Protein AF-A0A7S3N61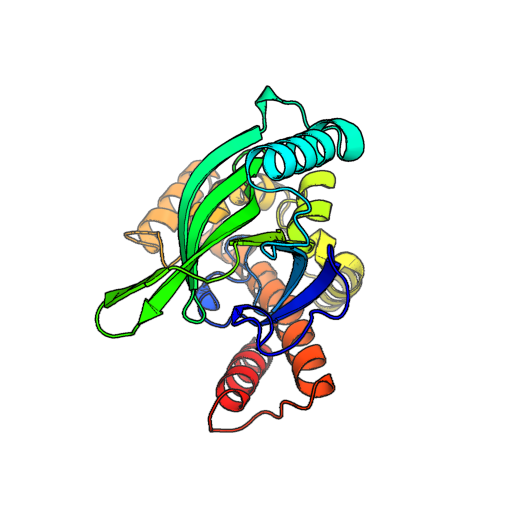3-F1 (afdb_monomer)

Radius of gyration: 20.41 Å; Cα contacts (8 Å, |Δi|>4): 401; chains: 1; bounding box: 49×41×58 Å

Mean predicted aligned error: 4.13 Å

Secondary structure (DSSP, 8-state):
-TTTTSS--SSSSEEEEEEEE--SSTTTTTTSSS--SEEEEEEEEEEEBTTB----HHHHHHHHHHIIIIIS---GGGEEEEEEEEEETTEEEEEEEEEETTEEEEEEEEEEEEE-TTS-EEEEEEEEEEEEEETTHHHHHHH--SSTHHHHTHHHHHHHHHHHT----HHHHHHHGGGGGGG-TTT-S-HHHHHHHHHHHHTS-HHHHHHHHHHHHHHHHHHHHHHHHHHHHHTT----SSTHHHHHHHHHHHHHH-

Foldseek 3Di:
DCQQVPDPDPDAFDWDFDKDADQPQLVLFLQLLDDFRIFTWTKTKHKAAPVRGDDADPVVVVVVLCCVCPVVVADPVQKDWDWDWDDDPQWIAIKIFIDGNNHTQWMWGWTQWGADPVRDIDGRNIIMIIIIGGPLVSVCVVVVDLHSLCVVLVVVLVVVCVVVVQDQPPLLSVLQSVLSNCCRPVNNPDNVVSLVVSCVSSVHDSVVSCVRSVVSSLSSLLSRLVVVLVVCVVVPQDQDVDDPNVSNVVSVVSNVVD

pLDDT: mean 94.02, std 3.51, range [76.94, 98.12]

Nearest PDB structures (foldseek):
  2zzg-assembly2_B  TM=9.499E-01  e=3.375E-23  Pyrococcus horikoshii
  2zzg-assembly1_A  TM=9.543E-01  e=9.780E-22  Pyrococcus horikoshii
  2zze-assembly2_B  TM=9.408E-01  e=9.255E-22  Pyrococcus horikoshii
  2zzf-assembly1_A  TM=9.456E-01  e=9.932E-21  Pyrococcus horikoshii
  2ztg-assembly1_A  TM=8.939E-01  e=1.569E-19  Archaeoglobus fulgidus

Organism: NCBI:txid151035

Sequence (258 aa):
YCVTGELDPPANPLIQPQFCARFNDLDNIGLTGRHYSGFIMLGIQVFNYPNDYKFFKEECVEFNFNWLTQELGIPKEEITFVEDVWAGGGNLGPSIEYFVRGLEVGNMVFMQYKTFPDGSREELKIRIIDTGIGLERIPWLMNGTSTSYMVVFKTAYEYLSNKLELVPDQDIWEKFGPYSSQLDVDEAEDINKTWQQIADLVGKELAEVKSQISPIKDMYIVLDHTRTVMITIIDGSLPSNVGGGGNVRNILRRVFAI

Solvent-accessible surface area (backbone atoms only — not comparable to full-atom values): 14210 Å² total; per-residue (Å²): 84,52,89,77,66,76,38,82,64,99,52,80,68,37,75,44,80,39,80,44,77,43,78,84,59,59,85,23,35,37,58,29,36,77,50,57,46,38,48,39,33,38,34,40,40,34,71,28,39,96,92,50,72,82,79,57,69,70,57,51,53,50,51,51,51,45,45,43,39,70,74,68,59,43,60,72,91,47,53,46,80,43,83,48,75,47,74,57,100,48,34,27,25,52,24,40,37,34,26,47,84,84,41,74,45,34,36,43,32,43,36,44,30,35,46,46,97,87,73,50,74,47,76,47,92,40,45,31,41,46,28,41,28,43,52,60,49,52,62,24,67,75,67,65,56,65,33,29,56,63,62,71,37,36,72,62,44,56,51,48,28,64,74,68,71,54,74,78,57,61,74,59,40,63,53,40,34,85,54,25,57,62,59,29,74,92,75,33,92,46,60,70,58,49,49,45,54,53,17,60,72,56,69,48,56,51,69,58,51,49,66,60,47,47,65,56,22,52,50,41,38,38,58,38,36,51,53,34,47,50,52,42,42,73,77,68,49,56,71,38,93,54,74,74,19,30,56,48,35,49,47,54,50,52,48,75,72,106

InterPro domains:
  IPR002318 Alanine-tRNA ligase, class IIc [PR00980] (24-35)
  IPR002318 Alanine-tRNA ligase, class IIc [PR00980] (103-114)
  IPR002318 Alanine-tRNA ligase, class IIc [PR00980] (130-143)
  IPR002318 Alanine-tRNA ligase, class IIc [PR00980] (220-236)
  IPR002318 Alanine-tRNA ligase, class IIc [PR00980] (244-257)
  IPR018162 Alanine-tRNA ligase, class IIc, anti-codon-binding domain superfamily [SSF101353] (188-256)
  IPR018164 Alanyl-tRNA synthetase, class IIc, N-terminal [PF01411] (3-255)
  IPR018165 Alanyl-tRNA synthetase, class IIc, core domain [PS50860] (1-258)
  IPR045864 Class II Aminoacyl-tRNA synthetase/Biotinyl protein ligase (BPL) and lipoyl protein ligase (LPL) [G3DSA:3.30.930.10] (1-145)
  IPR045864 Class II Aminoacyl-tRNA synthetase/Biotinyl protein ligase (BPL) and lipoyl protein ligase (LPL) [SSF55681] (3-149)
  IPR050058 Alanine--tRNA ligase [PTHR11777] (3-257)

Structure (mmCIF, N/CA/C/O backbone):
data_AF-A0A7S3N613-F1
#
_entry.id   AF-A0A7S3N613-F1
#
loop_
_atom_site.group_PDB
_atom_site.id
_atom_site.type_symbol
_atom_site.label_atom_id
_atom_site.label_alt_id
_atom_site.label_comp_id
_atom_site.label_asym_id
_atom_site.label_entity_id
_atom_site.label_seq_id
_atom_site.pdbx_PDB_ins_code
_atom_site.Cartn_x
_atom_site.Cartn_y
_atom_site.Cartn_z
_atom_site.occupancy
_atom_site.B_iso_or_equiv
_atom_site.auth_seq_id
_atom_site.auth_comp_id
_atom_site.auth_asym_id
_atom_site.auth_atom_id
_atom_site.pdbx_PDB_model_num
ATOM 1 N N . TYR A 1 1 ? 18.318 -8.739 -13.293 1.00 82.50 1 TYR A N 1
ATOM 2 C CA . TYR A 1 1 ? 18.399 -9.378 -14.616 1.00 82.50 1 TYR A CA 1
ATOM 3 C C . TYR A 1 1 ? 17.642 -8.599 -15.680 1.00 82.50 1 TYR A C 1
ATOM 5 O O . TYR A 1 1 ? 18.305 -8.054 -16.547 1.00 82.50 1 TYR A O 1
ATOM 13 N N . CYS A 1 2 ? 16.312 -8.446 -15.613 1.00 86.56 2 CYS A N 1
ATOM 14 C CA . CYS A 1 2 ? 15.597 -7.673 -16.647 1.00 86.56 2 CYS A CA 1
ATOM 15 C C . CYS A 1 2 ? 15.976 -6.185 -16.650 1.00 86.56 2 CYS A C 1
ATOM 17 O O . CYS A 1 2 ? 16.322 -5.631 -17.685 1.00 86.56 2 CYS A O 1
ATOM 19 N N . VAL A 1 3 ? 16.030 -5.564 -15.466 1.00 83.12 3 VAL A N 1
ATOM 20 C CA . VAL A 1 3 ? 16.445 -4.157 -15.294 1.00 83.12 3 VAL A CA 1
ATOM 21 C C . VAL A 1 3 ? 17.865 -3.892 -15.813 1.00 83.12 3 VAL A C 1
ATOM 23 O O . VAL A 1 3 ? 18.140 -2.843 -16.386 1.00 83.12 3 VAL A O 1
ATOM 26 N N . THR A 1 4 ? 18.770 -4.859 -15.645 1.00 80.19 4 THR A N 1
ATOM 27 C CA . THR A 1 4 ? 20.158 -4.769 -16.119 1.00 80.19 4 THR A CA 1
ATOM 28 C C . THR A 1 4 ? 20.315 -5.142 -17.599 1.00 80.19 4 THR A C 1
ATOM 30 O O . THR A 1 4 ? 21.405 -4.984 -18.148 1.00 80.19 4 THR A O 1
ATOM 33 N N . GLY A 1 5 ? 19.243 -5.604 -18.258 1.00 76.94 5 GLY A N 1
ATOM 34 C CA . GLY A 1 5 ? 19.243 -6.071 -19.647 1.00 76.94 5 GLY A CA 1
ATOM 35 C C . GLY A 1 5 ? 19.885 -7.447 -19.855 1.00 76.94 5 GLY A C 1
ATOM 36 O O . GLY A 1 5 ? 20.209 -7.800 -20.982 1.00 76.94 5 GLY A O 1
ATOM 37 N N . GLU A 1 6 ? 20.108 -8.213 -18.784 1.00 82.94 6 GLU A N 1
ATOM 38 C CA . GLU A 1 6 ? 20.667 -9.574 -18.847 1.00 82.94 6 GLU A CA 1
ATOM 39 C C . GLU A 1 6 ? 19.627 -10.624 -19.259 1.00 82.94 6 GLU A C 1
ATOM 41 O O . GLU A 1 6 ? 19.993 -11.689 -19.748 1.00 82.94 6 GLU A O 1
ATOM 46 N N . LEU A 1 7 ? 18.342 -10.335 -19.043 1.00 88.69 7 LEU A N 1
ATOM 47 C CA . LEU A 1 7 ? 17.214 -11.163 -19.466 1.00 88.69 7 LEU A CA 1
ATOM 48 C C . LEU A 1 7 ? 16.120 -10.275 -20.053 1.00 88.69 7 LEU A C 1
ATOM 50 O O . LEU A 1 7 ? 15.931 -9.145 -19.601 1.00 88.69 7 LEU A O 1
ATOM 54 N N . ASP A 1 8 ? 15.376 -10.808 -21.013 1.00 90.31 8 ASP A N 1
ATOM 55 C CA . ASP A 1 8 ? 14.192 -10.135 -21.536 1.00 90.31 8 ASP A CA 1
ATOM 56 C C . ASP A 1 8 ? 13.022 -10.257 -20.542 1.00 90.31 8 ASP A C 1
ATOM 58 O O . ASP A 1 8 ? 12.880 -11.289 -19.871 1.00 90.31 8 ASP A O 1
ATOM 62 N N . PRO A 1 9 ? 12.173 -9.221 -20.407 1.00 93.12 9 PRO A N 1
ATOM 63 C CA . PRO A 1 9 ? 10.948 -9.331 -19.631 1.00 93.12 9 PRO A CA 1
ATOM 64 C C . PRO A 1 9 ? 9.967 -10.301 -20.316 1.00 93.12 9 PRO A C 1
ATOM 66 O O . PRO A 1 9 ? 10.001 -10.461 -21.537 1.00 93.12 9 PRO A O 1
ATOM 69 N N . PRO A 1 10 ? 9.043 -10.924 -19.563 1.00 93.94 10 PRO A N 1
ATOM 70 C CA . PRO A 1 10 ? 8.072 -11.866 -20.129 1.00 93.94 10 PRO A CA 1
ATOM 71 C C . PRO A 1 10 ? 7.119 -11.221 -21.153 1.00 93.94 10 PRO A C 1
ATOM 73 O O . PRO A 1 10 ? 6.584 -11.913 -22.015 1.00 93.94 10 PRO A O 1
ATOM 76 N N . ALA A 1 11 ? 6.910 -9.905 -21.062 1.00 95.44 11 ALA A N 1
ATOM 77 C CA . ALA A 1 11 ? 6.211 -9.071 -22.035 1.00 95.44 11 ALA A CA 1
ATOM 78 C C . ALA A 1 11 ? 6.732 -7.624 -21.937 1.00 95.44 11 ALA A C 1
ATOM 80 O O . ALA A 1 11 ? 7.341 -7.255 -20.933 1.00 95.44 11 ALA A O 1
ATOM 81 N N . ASN A 1 12 ? 6.505 -6.802 -22.966 1.00 95.25 12 ASN A N 1
ATOM 82 C CA . ASN A 1 12 ? 6.885 -5.386 -22.950 1.00 95.25 12 ASN A CA 1
ATOM 83 C C . ASN A 1 12 ? 5.952 -4.541 -23.850 1.00 95.25 12 ASN A C 1
ATOM 85 O O . ASN A 1 12 ? 6.043 -4.662 -25.078 1.00 95.25 12 ASN A O 1
ATOM 89 N N . PRO A 1 13 ? 5.078 -3.680 -23.293 1.00 95.81 13 PRO A N 1
ATOM 90 C CA . PRO A 1 13 ? 4.866 -3.432 -21.862 1.00 95.81 13 PRO A CA 1
ATOM 91 C C . PRO A 1 13 ? 4.225 -4.636 -21.154 1.00 95.81 13 PRO A C 1
ATOM 93 O O . PRO A 1 13 ? 3.657 -5.514 -21.808 1.00 95.81 13 PRO A O 1
ATOM 96 N N . LEU A 1 14 ? 4.305 -4.681 -19.825 1.00 95.75 14 LEU A N 1
ATOM 97 C CA . LEU A 1 14 ? 3.642 -5.708 -19.019 1.00 95.75 14 LEU A CA 1
ATOM 98 C C . LEU A 1 14 ? 2.820 -5.091 -17.890 1.00 95.75 14 LEU A C 1
ATOM 100 O O . LEU A 1 14 ? 3.167 -4.040 -17.356 1.00 95.75 14 LEU A O 1
ATOM 104 N N . ILE A 1 15 ? 1.735 -5.779 -17.541 1.00 94.81 15 ILE A N 1
ATOM 105 C CA . ILE A 1 15 ? 0.889 -5.469 -16.392 1.00 94.81 15 ILE A CA 1
ATOM 106 C C . ILE A 1 15 ? 0.832 -6.722 -15.525 1.00 94.81 15 ILE A C 1
ATOM 108 O O . ILE A 1 15 ? 0.496 -7.797 -16.027 1.00 94.81 15 ILE A O 1
ATOM 112 N N . GLN A 1 16 ? 1.154 -6.597 -14.240 1.00 95.44 16 GLN A N 1
ATOM 113 C CA . GLN A 1 16 ? 1.202 -7.725 -13.316 1.00 95.44 16 GLN A CA 1
ATOM 114 C C . GLN A 1 16 ? 0.631 -7.350 -11.942 1.00 95.44 16 GLN A C 1
ATOM 116 O O . GLN A 1 16 ? 1.201 -6.504 -11.257 1.00 95.44 16 GLN A O 1
ATOM 121 N N . PRO A 1 17 ? -0.444 -8.010 -11.477 1.00 96.00 17 PRO A N 1
ATOM 122 C CA . PRO A 1 17 ? -0.839 -7.946 -10.075 1.00 96.00 17 PRO A CA 1
ATOM 123 C C . PRO A 1 17 ? 0.139 -8.783 -9.239 1.00 96.00 17 PRO A C 1
ATOM 125 O O . PRO A 1 17 ? 0.055 -10.010 -9.212 1.00 96.00 17 PRO A O 1
ATOM 128 N N . GLN A 1 18 ? 1.086 -8.129 -8.570 1.00 96.62 18 GLN A N 1
ATOM 129 C CA . GLN A 1 18 ? 2.087 -8.785 -7.732 1.00 96.62 18 GLN A CA 1
ATOM 130 C C . GLN A 1 18 ? 1.694 -8.682 -6.259 1.00 96.62 18 GLN A C 1
ATOM 132 O O . GLN A 1 18 ? 1.497 -7.586 -5.742 1.00 96.62 18 GLN A O 1
ATOM 137 N N . PHE A 1 19 ? 1.625 -9.813 -5.556 1.00 97.12 19 PHE A N 1
ATOM 138 C CA . PHE A 1 19 ? 1.513 -9.786 -4.099 1.00 97.12 19 PHE A CA 1
ATOM 139 C C . PHE A 1 19 ? 2.856 -9.370 -3.485 1.00 97.12 19 PHE A C 1
ATOM 141 O O . PHE A 1 19 ? 3.893 -9.976 -3.765 1.00 97.12 19 PHE A O 1
ATOM 148 N N . CYS A 1 20 ? 2.833 -8.344 -2.647 1.00 95.44 20 CYS A N 1
ATOM 149 C CA . CYS A 1 20 ? 3.989 -7.768 -1.977 1.00 95.44 20 CYS A CA 1
ATOM 150 C C . CYS A 1 20 ? 3.808 -7.914 -0.469 1.00 95.44 20 CYS A C 1
ATOM 152 O O . CYS A 1 20 ? 2.756 -7.562 0.054 1.00 95.44 20 CYS A O 1
ATOM 154 N N . ALA A 1 21 ? 4.836 -8.394 0.234 1.00 94.62 21 ALA A N 1
ATOM 155 C CA . ALA A 1 21 ? 4.861 -8.431 1.694 1.00 94.62 21 ALA A CA 1
ATOM 156 C C . ALA A 1 21 ? 5.803 -7.346 2.230 1.00 94.62 21 ALA A C 1
ATOM 158 O O . ALA A 1 21 ? 6.971 -7.288 1.837 1.00 94.62 21 ALA A O 1
ATOM 159 N N . ARG A 1 22 ? 5.307 -6.503 3.139 1.00 92.69 22 ARG A N 1
ATOM 160 C CA . ARG A 1 22 ? 6.053 -5.401 3.756 1.00 92.69 22 ARG A CA 1
ATOM 161 C C . ARG A 1 22 ? 5.911 -5.484 5.273 1.00 92.69 22 ARG A C 1
ATOM 163 O O . ARG A 1 22 ? 4.812 -5.532 5.807 1.00 92.69 22 ARG A O 1
ATOM 170 N N . PHE A 1 23 ? 7.047 -5.523 5.965 1.00 91.94 23 PHE A N 1
ATOM 171 C CA . PHE A 1 23 ? 7.104 -5.738 7.417 1.00 91.94 23 PHE A CA 1
ATOM 172 C C . PHE A 1 23 ? 7.596 -4.513 8.197 1.00 91.94 23 PHE A C 1
ATOM 174 O O . PHE A 1 23 ? 7.771 -4.603 9.407 1.00 91.94 23 PHE A O 1
ATOM 181 N N . ASN A 1 24 ? 7.832 -3.390 7.516 1.00 88.12 24 ASN A N 1
ATOM 182 C CA . ASN A 1 24 ? 8.270 -2.158 8.169 1.00 88.12 24 ASN A CA 1
ATOM 183 C C . ASN A 1 24 ? 7.089 -1.450 8.845 1.00 88.12 24 ASN A C 1
ATOM 185 O O . ASN A 1 24 ? 7.217 -1.005 9.973 1.00 88.12 24 ASN A O 1
ATOM 189 N N . ASP A 1 25 ? 5.911 -1.477 8.219 1.00 87.75 25 ASP A N 1
ATOM 190 C CA . ASP A 1 25 ? 4.756 -0.685 8.660 1.00 87.75 25 ASP A CA 1
ATOM 191 C C . ASP A 1 25 ? 3.846 -1.477 9.628 1.00 87.75 25 ASP A C 1
ATOM 193 O O . ASP A 1 25 ? 2.637 -1.254 9.711 1.00 87.75 25 ASP A O 1
ATOM 197 N N . LEU A 1 26 ? 4.399 -2.477 10.330 1.00 92.94 26 LEU A N 1
ATOM 198 C CA . LEU A 1 26 ? 3.611 -3.440 11.108 1.00 92.94 26 LEU A CA 1
ATOM 199 C C . LEU A 1 26 ? 2.808 -2.796 12.242 1.00 92.94 26 LEU A C 1
ATOM 201 O O . LEU A 1 26 ? 1.746 -3.306 12.602 1.00 92.94 26 LEU A O 1
ATOM 205 N N . ASP A 1 27 ? 3.310 -1.709 12.816 1.00 91.81 27 ASP A N 1
ATOM 206 C CA . ASP A 1 27 ? 2.667 -0.999 13.924 1.00 91.81 27 ASP A CA 1
ATOM 207 C C . ASP A 1 27 ? 1.533 -0.069 13.461 1.00 91.81 27 ASP A C 1
ATOM 209 O O . ASP A 1 27 ? 0.656 0.275 14.252 1.00 91.81 27 ASP A O 1
ATOM 213 N N . ASN A 1 28 ? 1.479 0.240 12.162 1.00 94.56 28 ASN A N 1
ATOM 214 C CA . ASN A 1 28 ? 0.448 1.078 11.549 1.00 94.56 28 ASN A CA 1
ATOM 215 C C . ASN A 1 28 ? -0.808 0.301 11.125 1.00 94.56 28 ASN A C 1
ATOM 217 O O . ASN A 1 28 ? -1.863 0.902 10.868 1.00 94.56 28 ASN A O 1
ATOM 221 N N . ILE A 1 29 ? -0.707 -1.027 11.024 1.00 95.56 29 ILE A N 1
ATOM 222 C CA . ILE A 1 29 ? -1.771 -1.913 10.536 1.00 95.56 29 ILE A CA 1
ATOM 223 C C . ILE A 1 29 ? -2.931 -1.965 11.532 1.00 95.56 29 ILE A C 1
ATOM 225 O O . ILE A 1 29 ? -2.752 -2.069 12.743 1.00 95.56 29 ILE A O 1
ATOM 229 N N . GLY A 1 30 ? -4.149 -1.882 11.001 1.00 92.62 30 GLY A N 1
ATOM 230 C CA . GLY A 1 30 ? -5.395 -1.826 11.760 1.00 92.62 30 GLY A CA 1
ATOM 231 C C . GLY A 1 30 ? -5.700 -0.444 12.334 1.00 92.62 30 GLY A C 1
ATOM 232 O O . GLY A 1 30 ? -6.866 -0.148 12.582 1.00 92.62 30 GLY A O 1
ATOM 233 N N . LEU A 1 31 ? -4.689 0.416 12.505 1.00 90.88 31 LEU A N 1
ATOM 234 C CA . LEU A 1 31 ? -4.854 1.734 13.109 1.00 90.88 31 LEU A CA 1
ATOM 235 C C . LEU A 1 31 ? -5.074 2.838 12.074 1.00 90.88 31 LEU A C 1
ATOM 237 O O . LEU A 1 31 ? -6.077 3.540 12.117 1.00 90.88 31 LEU A O 1
ATOM 241 N N . THR A 1 32 ? -4.161 2.950 11.115 1.00 92.94 32 THR A N 1
ATOM 242 C CA . THR A 1 32 ? -4.148 4.020 10.097 1.00 92.94 32 THR A CA 1
ATOM 243 C C . THR A 1 32 ? -5.146 3.814 8.951 1.00 92.94 32 THR A C 1
ATOM 245 O O . THR A 1 32 ? -5.196 4.609 8.012 1.00 92.94 32 THR A O 1
ATOM 248 N N . GLY A 1 33 ? -5.872 2.692 8.954 1.00 91.00 33 GLY A N 1
ATOM 249 C CA . GLY A 1 33 ? -6.892 2.361 7.957 1.00 91.00 33 GLY A CA 1
ATOM 250 C C . GLY A 1 33 ? -6.378 1.964 6.566 1.00 91.00 33 GLY A C 1
ATOM 251 O O . GLY A 1 33 ? -7.188 1.486 5.772 1.00 91.00 33 GLY A O 1
ATOM 252 N N . ARG A 1 34 ? -5.078 2.132 6.263 1.00 91.75 34 ARG A N 1
ATOM 253 C CA . ARG A 1 34 ? -4.509 2.015 4.898 1.00 91.75 34 ARG A CA 1
ATOM 254 C C . ARG A 1 34 ? -3.286 1.101 4.740 1.00 91.75 34 ARG A C 1
ATOM 256 O O . ARG A 1 34 ? -2.860 0.873 3.609 1.00 91.75 34 ARG A O 1
ATOM 263 N N . HIS A 1 35 ? -2.702 0.629 5.841 1.00 95.50 35 HIS A N 1
ATOM 264 C CA . HIS A 1 35 ? -1.480 -0.183 5.830 1.00 95.50 35 HIS A CA 1
ATOM 265 C C . HIS A 1 35 ? -1.780 -1.684 5.873 1.00 95.50 35 HIS A C 1
ATOM 267 O O . HIS A 1 35 ? -2.739 -2.121 6.510 1.00 95.50 35 HIS A O 1
ATOM 273 N N . TYR A 1 36 ? -0.925 -2.484 5.240 1.00 96.75 36 TYR A N 1
ATOM 274 C CA . TYR A 1 36 ? -1.053 -3.940 5.186 1.00 96.75 36 TYR A CA 1
ATOM 275 C C . TYR A 1 36 ? 0.309 -4.602 5.348 1.00 96.75 36 TYR A C 1
ATOM 277 O O . TYR A 1 36 ? 1.306 -4.087 4.844 1.00 96.75 36 TYR A O 1
ATOM 285 N N . SER A 1 37 ? 0.351 -5.781 5.968 1.00 96.56 37 SER A N 1
ATOM 286 C CA . SER A 1 37 ? 1.567 -6.607 5.967 1.00 96.56 37 SER A CA 1
ATOM 287 C C . SER A 1 37 ? 1.780 -7.280 4.613 1.00 96.56 37 SER A C 1
ATOM 289 O O . SER A 1 37 ? 2.906 -7.622 4.249 1.00 96.56 37 SER A O 1
ATOM 291 N N . GLY A 1 38 ? 0.703 -7.455 3.849 1.00 96.50 38 GLY A N 1
ATOM 292 C CA . GLY A 1 38 ? 0.744 -7.967 2.492 1.00 96.50 38 GLY A CA 1
ATOM 293 C C . GLY A 1 38 ? -0.408 -7.414 1.673 1.00 96.50 38 GLY A C 1
ATOM 294 O O . GLY A 1 38 ? -1.534 -7.377 2.158 1.00 96.50 38 GLY A O 1
ATOM 295 N N . PHE A 1 39 ? -0.127 -6.969 0.455 1.00 97.19 39 PHE A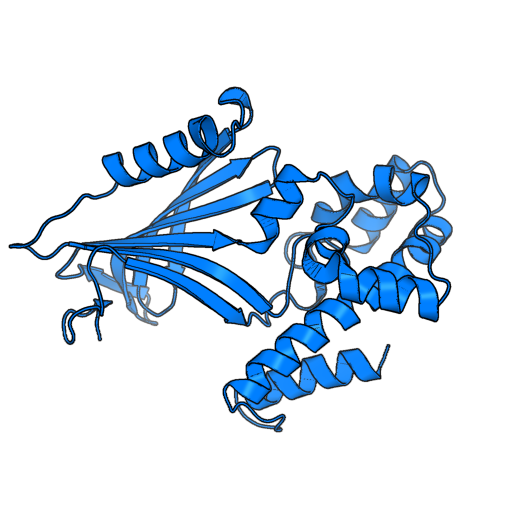 N 1
ATOM 296 C CA . PHE A 1 39 ? -1.077 -6.310 -0.445 1.00 97.19 39 PHE A CA 1
ATOM 297 C C . PHE A 1 39 ? -0.735 -6.620 -1.902 1.00 97.19 39 PHE A C 1
ATOM 299 O O . PHE A 1 39 ? 0.354 -7.120 -2.190 1.00 97.19 39 PHE A O 1
ATOM 306 N N . ILE A 1 40 ? -1.643 -6.335 -2.830 1.00 97.75 40 ILE A N 1
ATOM 307 C CA . ILE A 1 40 ? -1.377 -6.502 -4.259 1.00 97.75 40 ILE A CA 1
ATOM 308 C C . ILE A 1 40 ? -0.972 -5.154 -4.848 1.00 97.75 40 ILE A C 1
ATOM 310 O O . ILE A 1 40 ? -1.748 -4.201 -4.879 1.00 97.75 40 ILE A O 1
ATOM 314 N N . MET A 1 41 ? 0.249 -5.086 -5.361 1.00 97.62 41 MET A N 1
ATOM 315 C CA . MET A 1 41 ? 0.709 -3.984 -6.190 1.00 97.62 41 MET A CA 1
ATOM 316 C C . MET A 1 41 ? 0.425 -4.324 -7.652 1.00 97.62 41 MET A C 1
ATOM 318 O O . MET A 1 41 ? 0.987 -5.278 -8.192 1.00 97.62 41 MET A O 1
ATOM 322 N N . LEU A 1 42 ? -0.448 -3.560 -8.309 1.00 96.94 42 LEU A N 1
ATOM 323 C CA . LEU A 1 42 ? -0.575 -3.617 -9.762 1.00 96.94 42 LEU A CA 1
ATOM 324 C C . LEU A 1 42 ? 0.652 -2.932 -10.360 1.00 96.94 42 LEU A C 1
ATOM 326 O O . LEU A 1 42 ? 0.769 -1.707 -10.325 1.00 96.94 42 LEU A O 1
ATOM 330 N N . GLY A 1 43 ? 1.574 -3.748 -10.855 1.00 95.69 43 GLY A N 1
ATOM 331 C CA . GLY A 1 43 ? 2.758 -3.316 -11.573 1.00 95.69 43 GLY A CA 1
ATOM 332 C C . GLY A 1 43 ? 2.429 -3.029 -13.031 1.00 95.69 43 GLY A C 1
ATOM 333 O O . GLY A 1 43 ? 1.823 -3.873 -13.691 1.00 95.69 43 GLY A O 1
ATOM 334 N N . ILE A 1 44 ? 2.842 -1.869 -13.536 1.00 95.94 44 ILE A N 1
ATOM 335 C CA . ILE A 1 44 ? 2.930 -1.604 -14.976 1.00 95.94 44 ILE A CA 1
ATOM 336 C C . ILE A 1 44 ? 4.387 -1.281 -15.275 1.00 95.94 44 ILE A C 1
ATOM 338 O O . ILE A 1 44 ? 4.904 -0.257 -14.822 1.00 95.94 44 ILE A O 1
ATOM 342 N N . GLN A 1 45 ? 5.043 -2.159 -16.032 1.00 96.56 45 GLN A N 1
ATOM 343 C CA . GLN A 1 45 ? 6.453 -2.015 -16.369 1.00 96.56 45 GLN A CA 1
ATOM 344 C C . GLN A 1 45 ? 6.674 -1.885 -17.871 1.00 96.56 45 GLN A C 1
ATOM 346 O O . GLN A 1 45 ? 6.084 -2.602 -18.686 1.00 96.56 45 GLN A O 1
ATOM 351 N N . VAL A 1 46 ? 7.583 -0.979 -18.226 1.00 96.94 46 VAL A N 1
ATOM 352 C CA . VAL A 1 46 ? 8.004 -0.728 -19.607 1.00 96.94 46 VAL A CA 1
ATOM 353 C C . VAL A 1 46 ? 9.516 -0.679 -19.650 1.00 96.94 46 VAL A C 1
ATOM 355 O O . VAL A 1 46 ? 10.127 0.146 -18.976 1.00 96.94 46 VAL A O 1
ATOM 358 N N . PHE A 1 47 ? 10.121 -1.532 -20.466 1.00 95.50 47 PHE A N 1
ATOM 359 C CA . PHE A 1 47 ? 11.567 -1.588 -20.655 1.00 95.50 47 PHE A CA 1
ATOM 360 C C . PHE A 1 47 ? 11.905 -0.927 -21.994 1.00 95.50 47 PHE A C 1
ATOM 362 O O . PHE A 1 47 ? 11.671 -1.511 -23.050 1.00 95.50 47 PHE A O 1
ATOM 369 N N . ASN A 1 48 ? 12.425 0.304 -21.977 1.00 94.31 48 ASN A N 1
ATOM 370 C CA . ASN A 1 48 ? 12.777 1.022 -23.204 1.00 94.31 48 ASN A CA 1
ATOM 371 C C . ASN A 1 48 ? 14.216 0.709 -23.616 1.00 94.31 48 ASN A C 1
ATOM 373 O O . ASN A 1 48 ? 15.174 1.273 -23.073 1.00 94.31 48 ASN A O 1
ATOM 377 N N . TYR A 1 49 ? 14.358 -0.171 -24.606 1.00 91.25 49 TYR A N 1
ATOM 378 C CA . TYR A 1 49 ? 15.641 -0.499 -25.222 1.00 91.25 49 TYR A CA 1
ATOM 379 C C . TYR A 1 49 ? 15.969 0.501 -26.344 1.00 91.25 49 TYR A C 1
ATOM 381 O O . TYR A 1 49 ? 15.048 0.994 -26.996 1.00 91.25 49 TYR A O 1
ATOM 389 N N . PRO A 1 50 ? 17.255 0.765 -26.659 1.00 87.88 50 PRO A N 1
ATOM 390 C CA . PRO A 1 50 ? 17.639 1.714 -27.713 1.00 87.88 50 PRO A CA 1
ATOM 391 C C . PRO A 1 50 ? 16.994 1.461 -29.084 1.00 87.88 50 PRO A C 1
ATOM 393 O O . PRO A 1 50 ? 16.748 2.405 -29.825 1.00 87.88 50 PRO A O 1
ATOM 396 N N . ASN A 1 51 ? 16.703 0.195 -29.403 1.00 90.25 51 ASN A N 1
ATOM 397 C CA . ASN A 1 51 ? 16.085 -0.217 -30.668 1.00 90.25 51 ASN A CA 1
ATOM 398 C C . ASN A 1 51 ? 14.611 -0.642 -30.519 1.00 90.25 51 ASN A C 1
ATOM 400 O O . ASN A 1 51 ? 14.018 -1.091 -31.494 1.00 90.25 51 ASN A O 1
ATOM 404 N N . ASP A 1 52 ? 14.035 -0.543 -29.318 1.00 91.06 52 ASP A N 1
ATOM 405 C CA . ASP A 1 52 ? 12.643 -0.907 -29.030 1.00 91.06 52 ASP A CA 1
ATOM 406 C C . ASP A 1 52 ? 12.060 0.039 -27.971 1.00 91.06 52 ASP A C 1
ATOM 408 O O . ASP A 1 52 ? 11.823 -0.325 -26.816 1.00 91.06 52 ASP A O 1
ATOM 412 N N . TYR A 1 53 ? 11.906 1.302 -28.365 1.00 94.44 53 TYR A N 1
ATOM 413 C CA . TYR A 1 53 ? 11.254 2.319 -27.546 1.00 94.44 53 TYR A CA 1
ATOM 414 C C . TYR A 1 53 ? 9.734 2.138 -27.596 1.00 94.44 53 TYR A C 1
ATOM 416 O O . TYR A 1 53 ? 9.166 1.978 -28.679 1.00 94.44 53 TYR A O 1
ATOM 424 N N . LYS A 1 54 ? 9.073 2.195 -26.436 1.00 96.06 54 LYS A N 1
ATOM 425 C CA . LYS A 1 54 ? 7.609 2.147 -26.330 1.00 96.06 54 LYS A CA 1
ATOM 426 C C . LYS A 1 54 ? 7.045 3.535 -26.047 1.00 96.06 54 LYS A C 1
ATOM 428 O O . LYS A 1 54 ? 6.368 4.098 -26.898 1.00 96.06 54 LYS A O 1
ATOM 433 N N . PHE A 1 55 ? 7.321 4.052 -24.854 1.00 96.25 55 PHE A N 1
ATOM 434 C CA . PHE A 1 55 ? 6.910 5.364 -24.351 1.00 96.25 55 PHE A CA 1
ATOM 435 C C . PHE A 1 55 ? 7.624 5.648 -23.022 1.00 96.25 55 PHE A C 1
ATOM 437 O O . PHE A 1 55 ? 8.253 4.742 -22.457 1.00 96.25 55 PHE A O 1
ATOM 444 N N . PHE A 1 56 ? 7.555 6.880 -22.509 1.00 94.81 56 PHE A N 1
ATOM 445 C CA . PHE A 1 56 ? 8.217 7.229 -21.251 1.00 94.81 56 PHE A CA 1
ATOM 446 C C . PHE A 1 56 ? 7.346 8.117 -20.353 1.00 94.81 56 PHE A C 1
ATOM 448 O O . PHE A 1 56 ? 6.240 7.717 -20.001 1.00 94.81 56 PHE A O 1
ATOM 455 N N . LYS A 1 57 ? 7.861 9.257 -19.886 1.00 95.31 57 LYS A N 1
ATOM 456 C CA . LYS A 1 57 ? 7.265 10.023 -18.783 1.00 95.31 57 LYS A CA 1
ATOM 457 C C . LYS A 1 57 ? 5.939 10.650 -19.179 1.00 95.31 57 LYS A C 1
ATOM 459 O O . LYS A 1 57 ? 4.951 10.497 -18.469 1.00 95.31 57 LYS A O 1
ATOM 464 N N . GLU A 1 58 ? 5.937 11.332 -20.312 1.00 95.62 58 GLU A N 1
ATOM 465 C CA . GLU A 1 58 ? 4.827 12.135 -20.799 1.00 95.62 58 GLU A CA 1
ATOM 466 C C . GLU A 1 58 ? 3.594 11.261 -21.042 1.00 95.62 58 GLU A C 1
ATOM 468 O O . GLU A 1 58 ? 2.530 11.527 -20.482 1.00 95.62 58 GLU A O 1
ATOM 473 N N . GLU A 1 59 ? 3.749 10.165 -21.788 1.00 97.25 59 GLU A N 1
ATOM 474 C CA . GLU A 1 59 ? 2.632 9.270 -22.083 1.00 97.25 59 GLU A CA 1
ATOM 475 C C . GLU A 1 59 ? 2.200 8.465 -20.851 1.00 97.25 59 GLU A C 1
ATOM 477 O O . GLU A 1 59 ? 1.009 8.240 -20.660 1.00 97.25 59 GLU A O 1
ATOM 482 N N . CYS A 1 60 ? 3.131 8.057 -19.979 1.00 97.31 60 CYS A N 1
ATOM 483 C CA . CYS A 1 60 ? 2.783 7.344 -18.746 1.00 97.31 60 CYS A CA 1
ATOM 484 C C . CYS A 1 60 ? 1.890 8.197 -17.833 1.00 97.31 60 CYS A C 1
ATOM 486 O O . CYS A 1 60 ? 0.880 7.705 -17.325 1.00 97.31 60 CYS A O 1
ATOM 488 N N . VAL A 1 61 ? 2.234 9.478 -17.658 1.00 97.38 61 VAL A N 1
ATOM 489 C CA . VAL A 1 61 ? 1.428 10.424 -16.874 1.00 97.38 61 VAL A CA 1
ATOM 490 C C . VAL A 1 61 ? 0.066 10.643 -17.531 1.00 97.38 61 VAL A C 1
ATOM 492 O O . VAL A 1 61 ? -0.951 10.620 -16.838 1.00 97.38 61 VAL A O 1
ATOM 495 N N . GLU A 1 62 ? 0.012 10.789 -18.858 1.00 97.62 62 GLU A N 1
ATOM 496 C CA . GLU A 1 62 ? -1.253 10.931 -19.587 1.00 97.62 62 GLU A CA 1
ATOM 497 C C . GLU A 1 62 ? -2.151 9.691 -19.441 1.00 97.62 62 GLU A C 1
ATOM 499 O O . GLU A 1 62 ? -3.343 9.822 -19.157 1.00 97.62 62 GLU A O 1
ATOM 504 N N . PHE A 1 63 ? -1.598 8.482 -19.575 1.00 97.06 63 PHE A N 1
ATOM 505 C CA . PHE A 1 63 ? -2.347 7.236 -19.394 1.00 97.06 63 PHE A CA 1
ATOM 506 C C . PHE A 1 63 ? -2.896 7.108 -17.976 1.00 97.06 63 PHE A C 1
ATOM 508 O O . PHE A 1 63 ? -4.064 6.756 -17.808 1.00 97.06 63 PHE A O 1
ATOM 515 N N . ASN A 1 64 ? -2.090 7.428 -16.961 1.00 96.88 64 ASN A N 1
ATOM 516 C CA . ASN A 1 64 ? -2.533 7.389 -15.572 1.00 96.88 64 ASN A CA 1
ATOM 517 C C . ASN A 1 64 ? -3.641 8.418 -15.305 1.00 96.88 64 ASN A C 1
ATOM 519 O O . ASN A 1 64 ? -4.678 8.078 -14.737 1.00 96.88 64 ASN A O 1
ATOM 523 N N . PHE A 1 65 ? -3.480 9.647 -15.797 1.00 97.81 65 PHE A N 1
ATOM 524 C CA . PHE A 1 65 ? -4.495 10.689 -15.677 1.00 97.81 65 PHE A CA 1
ATOM 525 C C . PHE A 1 65 ? -5.811 10.311 -16.372 1.00 97.81 65 PHE A C 1
ATOM 527 O O . PHE A 1 65 ? -6.892 10.517 -15.815 1.00 97.81 65 PHE A O 1
ATOM 534 N N . ASN A 1 66 ? -5.744 9.720 -17.567 1.00 98.12 66 ASN A N 1
ATOM 535 C CA . ASN A 1 66 ? -6.924 9.244 -18.286 1.00 98.12 66 ASN A CA 1
ATOM 536 C C . ASN A 1 66 ? -7.590 8.068 -17.568 1.00 98.12 66 ASN A C 1
ATOM 538 O O . ASN A 1 66 ? -8.811 8.041 -17.467 1.00 98.12 66 ASN A O 1
ATOM 542 N N . TRP A 1 67 ? -6.819 7.142 -17.002 1.00 96.75 67 TRP A N 1
ATOM 543 C CA . TRP A 1 67 ? -7.370 6.056 -16.195 1.00 96.75 67 TRP A CA 1
ATOM 544 C C . TRP A 1 67 ? -8.113 6.580 -14.955 1.00 96.75 67 TRP A C 1
ATOM 546 O O . TRP A 1 67 ? -9.257 6.196 -14.717 1.00 96.75 67 TRP A O 1
ATOM 556 N N . LEU A 1 68 ? -7.525 7.522 -14.210 1.00 97.00 68 LEU A N 1
ATOM 557 C CA . LEU A 1 68 ? -8.183 8.134 -13.049 1.00 97.00 68 LEU A CA 1
ATOM 558 C C . LEU A 1 68 ? -9.466 8.884 -13.446 1.00 97.00 68 LEU A C 1
ATOM 560 O O . LEU A 1 68 ? -10.503 8.736 -12.804 1.00 97.00 68 LEU A O 1
ATOM 564 N N . THR A 1 69 ? -9.415 9.687 -14.507 1.00 97.88 69 THR A N 1
ATOM 565 C CA . THR A 1 69 ? -10.510 10.614 -14.840 1.00 97.88 69 THR A CA 1
ATOM 566 C C . THR A 1 69 ? -11.599 10.005 -15.717 1.00 97.88 69 THR A C 1
ATOM 568 O O . THR A 1 69 ? -12.771 10.324 -15.535 1.00 97.88 69 THR A O 1
ATOM 571 N N . GLN A 1 70 ? -11.241 9.145 -16.671 1.00 97.69 70 GLN A N 1
ATOM 572 C CA . GLN A 1 70 ? -12.170 8.583 -17.657 1.00 97.69 70 GLN A CA 1
ATOM 573 C C . GLN A 1 70 ? -12.684 7.203 -17.237 1.00 97.69 70 GLN A C 1
ATOM 575 O O . GLN A 1 70 ? -13.879 6.951 -17.356 1.00 97.69 70 GLN A O 1
ATOM 580 N N . GLU A 1 71 ? -11.811 6.337 -16.710 1.00 95.88 71 GLU A N 1
ATOM 581 C CA . GLU A 1 71 ? -12.190 4.965 -16.335 1.00 95.88 71 GLU A CA 1
ATOM 582 C C . GLU A 1 71 ? -12.726 4.889 -14.900 1.00 95.88 71 GLU A C 1
ATOM 584 O O . GLU A 1 71 ? -13.759 4.268 -14.656 1.00 95.88 71 GLU A O 1
ATOM 589 N N . LEU A 1 72 ? -12.060 5.545 -13.941 1.00 95.44 72 LEU A N 1
ATOM 590 C CA . LEU A 1 72 ? -12.538 5.610 -12.552 1.00 95.44 72 LEU A CA 1
ATOM 591 C C . LEU A 1 72 ? -13.517 6.765 -12.297 1.00 95.44 72 LEU A C 1
ATOM 593 O O . LEU A 1 72 ? -14.183 6.781 -11.262 1.00 95.44 72 LEU A O 1
ATOM 597 N N . GLY A 1 73 ? -13.630 7.719 -13.226 1.00 96.50 73 GLY A N 1
ATOM 598 C CA . GLY A 1 73 ? -14.561 8.845 -13.116 1.00 96.50 73 GLY A CA 1
ATOM 599 C C . GLY A 1 73 ? -14.199 9.861 -12.027 1.00 96.50 73 GLY A C 1
ATOM 600 O O . GLY A 1 73 ? -15.082 10.559 -11.529 1.00 96.50 73 GLY A O 1
ATOM 601 N N . ILE A 1 74 ? -12.927 9.935 -11.627 1.00 96.94 74 ILE A N 1
ATOM 602 C CA . ILE A 1 74 ? -12.465 10.829 -10.560 1.00 96.94 74 ILE A CA 1
ATOM 603 C C . ILE A 1 74 ? -12.399 12.271 -11.097 1.00 96.94 74 ILE A C 1
ATOM 605 O O . ILE A 1 74 ? -11.751 12.507 -12.125 1.00 96.94 74 ILE A O 1
ATOM 609 N N . PRO A 1 75 ? -13.035 13.255 -10.429 1.00 97.50 75 PRO A N 1
ATOM 610 C CA . PRO A 1 75 ? -12.937 14.658 -10.818 1.00 97.50 75 PRO A CA 1
ATOM 611 C C . PRO A 1 75 ? -11.487 15.151 -10.802 1.00 97.50 75 PRO A C 1
ATOM 613 O O . PRO A 1 75 ? -10.723 14.858 -9.884 1.00 97.50 75 PRO A O 1
ATOM 616 N N . LYS A 1 76 ? -11.103 15.927 -11.818 1.00 97.31 76 LYS A N 1
ATOM 617 C CA . LYS A 1 76 ? -9.711 16.367 -12.030 1.00 97.31 76 LYS A CA 1
ATOM 618 C C . LYS A 1 76 ? -9.177 17.187 -10.857 1.00 97.31 76 LYS A C 1
ATOM 620 O O . LYS A 1 76 ? -8.005 17.091 -10.522 1.00 97.31 76 LYS A O 1
ATOM 625 N N . GLU A 1 77 ? -10.044 17.982 -10.248 1.00 97.50 77 GLU A N 1
ATOM 626 C CA . GLU A 1 77 ? -9.780 18.841 -9.097 1.00 97.50 77 GLU A CA 1
ATOM 627 C C . GLU A 1 77 ? -9.508 18.078 -7.792 1.00 97.50 77 GLU A C 1
ATOM 629 O O . GLU A 1 77 ? -9.023 18.672 -6.833 1.00 97.50 77 GLU A O 1
ATOM 634 N N . GLU A 1 78 ? -9.800 16.776 -7.744 1.00 97.00 78 GLU A N 1
ATOM 635 C CA . GLU A 1 78 ? -9.533 15.920 -6.584 1.00 97.00 78 GLU A CA 1
ATOM 636 C C . GLU A 1 78 ? -8.215 15.140 -6.705 1.00 97.00 78 GLU A C 1
ATOM 638 O O . GLU A 1 78 ? -7.854 14.416 -5.772 1.00 97.00 78 GLU A O 1
ATOM 643 N N . ILE A 1 79 ? -7.521 15.275 -7.842 1.00 97.88 79 ILE A N 1
ATOM 644 C CA . ILE A 1 79 ? -6.276 14.575 -8.160 1.00 97.88 79 ILE A CA 1
ATOM 645 C C . ILE A 1 79 ? -5.094 15.521 -7.944 1.00 97.88 79 ILE A C 1
ATOM 647 O O . ILE A 1 79 ? -5.026 16.598 -8.538 1.00 97.88 79 ILE A O 1
ATOM 651 N N . THR A 1 80 ? -4.118 15.076 -7.159 1.00 97.81 80 THR A N 1
ATOM 652 C CA . THR A 1 80 ? -2.853 15.787 -6.947 1.00 97.81 80 THR A CA 1
ATOM 653 C C . THR A 1 80 ? -1.698 14.900 -7.382 1.00 97.81 80 THR A C 1
ATOM 655 O O . THR A 1 80 ? -1.579 13.779 -6.900 1.00 97.81 80 THR A O 1
ATOM 658 N N . PHE A 1 81 ? -0.827 15.409 -8.253 1.00 97.00 81 PHE A N 1
ATOM 659 C CA . PHE A 1 81 ? 0.454 14.776 -8.576 1.00 97.00 81 PHE A CA 1
ATOM 660 C C . PHE A 1 81 ? 1.569 15.458 -7.780 1.00 97.00 81 PHE A C 1
ATOM 662 O O . PHE A 1 81 ? 1.662 16.687 -7.779 1.00 97.00 81 PHE A O 1
ATOM 669 N N . VAL A 1 82 ? 2.398 14.666 -7.109 1.00 97.19 82 VAL A N 1
ATOM 670 C CA . VAL A 1 82 ? 3.532 15.119 -6.299 1.00 97.19 82 VAL A CA 1
ATOM 671 C C . VAL A 1 82 ? 4.808 14.539 -6.895 1.00 97.19 82 VAL A C 1
ATOM 673 O O . VAL A 1 82 ? 4.904 13.335 -7.125 1.00 97.19 82 VAL A O 1
ATOM 676 N N . GLU A 1 83 ? 5.775 15.405 -7.181 1.00 96.81 83 GLU A N 1
ATOM 677 C CA . GLU A 1 83 ? 7.096 14.995 -7.658 1.00 96.81 83 GLU A CA 1
ATOM 678 C C . GLU A 1 83 ? 7.959 14.523 -6.485 1.00 96.81 83 GLU A C 1
ATOM 680 O O . GLU A 1 83 ? 8.036 15.205 -5.462 1.00 96.81 83 GLU A O 1
ATOM 685 N N . ASP A 1 84 ? 8.644 13.394 -6.658 1.00 94.75 84 ASP A N 1
ATOM 686 C CA . ASP A 1 84 ? 9.590 12.863 -5.676 1.00 94.75 84 ASP A CA 1
ATOM 687 C C . ASP A 1 84 ? 10.768 12.132 -6.358 1.00 94.75 84 ASP A C 1
ATOM 689 O O . ASP A 1 84 ? 10.887 12.078 -7.590 1.00 94.75 84 ASP A O 1
ATOM 693 N N . VAL A 1 85 ? 11.683 11.586 -5.561 1.00 93.56 85 VAL A N 1
ATOM 694 C CA . VAL A 1 85 ? 12.786 10.732 -5.989 1.00 93.56 85 VAL A CA 1
ATOM 695 C C . VAL A 1 85 ? 12.660 9.374 -5.319 1.00 93.56 85 VAL A C 1
ATOM 697 O O . VAL A 1 85 ? 12.836 9.233 -4.111 1.00 93.56 85 VAL A O 1
ATOM 700 N N . TRP A 1 86 ? 12.476 8.338 -6.129 1.00 94.12 86 TRP A N 1
ATOM 701 C CA . TRP A 1 86 ? 12.396 6.973 -5.639 1.00 94.12 86 TRP A CA 1
ATOM 702 C C . TRP A 1 86 ? 13.751 6.267 -5.714 1.00 94.12 86 TRP A C 1
ATOM 704 O O . TRP A 1 86 ? 14.435 6.306 -6.744 1.00 94.12 86 TRP A O 1
ATOM 714 N N . ALA A 1 87 ? 14.112 5.561 -4.641 1.00 90.00 87 ALA A N 1
ATOM 715 C CA . ALA A 1 87 ? 15.277 4.685 -4.584 1.00 90.00 87 ALA A CA 1
ATOM 716 C C . ALA A 1 87 ? 14.940 3.365 -3.877 1.00 90.00 87 ALA A C 1
ATOM 718 O O . ALA A 1 87 ? 14.433 3.356 -2.757 1.00 90.00 87 ALA A O 1
ATOM 719 N N . GLY A 1 88 ? 15.279 2.236 -4.497 1.00 87.69 88 GLY A N 1
ATOM 720 C CA . GLY A 1 88 ? 14.980 0.917 -3.945 1.00 87.69 88 GLY A CA 1
ATOM 721 C C . GLY A 1 88 ? 15.507 -0.221 -4.812 1.00 87.69 88 GLY A C 1
ATOM 722 O O . GLY A 1 88 ? 15.677 -0.087 -6.023 1.00 87.69 88 GLY A O 1
ATOM 723 N N . GLY A 1 89 ? 15.842 -1.356 -4.190 1.00 85.38 89 GLY A N 1
ATOM 724 C CA . GLY A 1 89 ? 16.320 -2.544 -4.914 1.00 85.38 89 GLY A CA 1
ATOM 725 C C . GLY A 1 89 ? 17.586 -2.321 -5.758 1.00 85.38 89 GLY A C 1
ATOM 726 O O . GLY A 1 89 ? 17.824 -3.064 -6.707 1.00 85.38 89 GLY A O 1
ATOM 727 N N . GLY A 1 90 ? 18.378 -1.290 -5.439 1.00 89.69 90 GLY A N 1
ATOM 728 C CA . GLY A 1 90 ? 19.561 -0.885 -6.203 1.00 89.69 90 GLY A CA 1
ATOM 729 C C . GLY A 1 90 ? 19.280 0.023 -7.404 1.00 89.69 90 GLY A C 1
ATOM 730 O O . GLY A 1 90 ? 20.214 0.330 -8.136 1.00 89.69 90 GLY A O 1
ATOM 731 N N . ASN A 1 91 ? 18.044 0.485 -7.614 1.00 92.38 91 ASN A N 1
ATOM 732 C CA . ASN A 1 91 ? 17.678 1.409 -8.693 1.00 92.38 91 ASN A CA 1
ATOM 733 C C . ASN A 1 91 ? 17.202 2.756 -8.139 1.00 92.38 91 ASN A C 1
ATOM 735 O O . ASN A 1 91 ? 16.816 2.860 -6.976 1.00 92.38 91 ASN A O 1
ATOM 739 N N . LEU A 1 92 ? 17.272 3.786 -8.979 1.00 93.25 92 LEU A N 1
ATOM 740 C CA . LEU A 1 92 ? 16.992 5.178 -8.646 1.00 93.25 92 LEU A CA 1
ATOM 741 C C . LEU A 1 92 ? 16.373 5.894 -9.858 1.00 93.25 92 LEU A C 1
ATOM 743 O O . LEU A 1 92 ? 16.807 5.722 -11.005 1.00 93.25 92 LEU A O 1
ATOM 747 N N . GLY A 1 93 ? 15.397 6.757 -9.602 1.00 94.81 93 GLY A N 1
ATOM 748 C CA . GLY A 1 93 ? 14.808 7.615 -10.624 1.00 94.81 93 GLY A CA 1
ATOM 749 C C . GLY A 1 93 ? 13.877 8.674 -10.040 1.00 94.81 93 GLY A C 1
ATOM 750 O O . GLY A 1 93 ? 13.451 8.539 -8.894 1.00 94.81 93 GLY A O 1
ATOM 751 N N . PRO A 1 94 ? 13.561 9.733 -10.802 1.00 96.56 94 PRO A N 1
ATOM 752 C CA . PRO A 1 94 ? 12.453 10.606 -10.444 1.00 96.56 94 PRO A CA 1
ATOM 753 C C . PRO A 1 94 ? 11.146 9.816 -10.469 1.00 96.56 94 PRO A C 1
ATOM 755 O O . PRO A 1 94 ? 10.977 8.897 -11.279 1.00 96.56 94 PRO A O 1
ATOM 758 N N . SER A 1 95 ? 10.222 10.202 -9.610 1.00 97.19 95 SER A N 1
ATOM 759 C CA . SER A 1 95 ? 8.920 9.576 -9.474 1.00 97.19 95 SER A CA 1
ATOM 760 C C . SER A 1 95 ? 7.818 10.615 -9.364 1.00 97.19 95 SER A C 1
ATOM 762 O O . SER A 1 95 ? 8.061 11.771 -9.016 1.00 97.19 95 SER A O 1
ATOM 764 N N . ILE A 1 96 ? 6.605 10.196 -9.699 1.00 97.62 96 ILE A N 1
ATOM 765 C CA . ILE A 1 96 ? 5.400 10.989 -9.508 1.00 97.62 96 ILE A CA 1
ATOM 766 C C . ILE A 1 96 ? 4.402 10.135 -8.738 1.00 97.62 96 ILE A C 1
ATOM 768 O O . ILE A 1 96 ? 3.883 9.142 -9.255 1.00 97.62 96 ILE A O 1
ATOM 772 N N . GLU A 1 97 ? 4.110 10.557 -7.518 1.00 97.19 97 GLU A N 1
ATOM 773 C CA . GLU A 1 97 ? 3.047 9.996 -6.696 1.00 97.19 97 GLU A CA 1
ATOM 774 C C . GLU A 1 97 ? 1.742 10.722 -6.998 1.00 97.19 97 GLU A C 1
ATOM 776 O O . GLU A 1 97 ? 1.726 11.940 -7.191 1.00 97.19 97 GLU A O 1
ATOM 781 N N . TYR A 1 98 ? 0.636 9.989 -7.064 1.00 96.44 98 TYR A N 1
ATOM 782 C CA . TYR A 1 98 ? -0.668 10.581 -7.333 1.00 96.44 98 TYR A CA 1
ATOM 783 C C . TYR A 1 98 ? -1.663 10.255 -6.230 1.00 96.44 98 TYR A C 1
ATOM 785 O O . TYR A 1 98 ? -1.872 9.105 -5.836 1.00 96.44 98 TYR A O 1
ATOM 793 N N . PHE A 1 99 ? -2.288 11.315 -5.736 1.00 96.81 99 PHE A N 1
ATOM 794 C CA . PHE A 1 99 ? -3.191 11.310 -4.604 1.00 96.81 99 PHE A CA 1
ATOM 795 C C . PHE A 1 99 ? -4.594 11.658 -5.072 1.00 96.81 99 PHE A C 1
ATOM 797 O O . PHE A 1 99 ? -4.778 12.551 -5.898 1.00 96.81 99 PHE A O 1
ATOM 804 N N . VAL A 1 100 ? -5.585 10.991 -4.492 1.00 96.31 100 VAL A N 1
ATOM 805 C CA . VAL A 1 100 ? -7.000 11.310 -4.672 1.00 96.31 100 VAL A CA 1
ATOM 806 C C . VAL A 1 100 ? -7.605 11.526 -3.297 1.00 96.31 100 VAL A C 1
ATOM 808 O O . VAL A 1 100 ? -7.558 10.632 -2.453 1.00 96.31 100 VAL A O 1
ATOM 811 N N . ARG A 1 101 ? -8.142 12.725 -3.040 1.00 92.62 101 ARG A N 1
ATOM 812 C CA . ARG A 1 101 ? -8.725 13.098 -1.728 1.00 92.62 101 ARG A CA 1
ATOM 813 C C . ARG A 1 101 ? -7.791 12.820 -0.532 1.00 92.62 101 ARG A C 1
ATOM 815 O O . ARG A 1 101 ? -8.241 12.421 0.537 1.00 92.62 101 ARG A O 1
ATOM 822 N N . GLY A 1 102 ? -6.484 13.011 -0.720 1.00 90.06 102 GLY A N 1
ATOM 823 C CA . GLY A 1 102 ? -5.464 12.785 0.314 1.00 90.06 102 GLY A CA 1
ATOM 824 C C . GLY A 1 102 ? -5.000 11.332 0.475 1.00 90.06 102 GLY A C 1
ATOM 825 O O . GLY A 1 102 ? -4.089 11.082 1.259 1.00 90.06 102 GLY A O 1
ATOM 826 N N . LEU A 1 103 ? -5.565 10.378 -0.273 1.00 92.81 103 LEU A N 1
ATOM 827 C CA . LEU A 1 103 ? -5.074 9.003 -0.339 1.00 92.81 103 LEU A CA 1
ATOM 828 C C . LEU A 1 103 ? -4.136 8.849 -1.538 1.00 92.81 103 LEU A C 1
ATOM 830 O O . LEU A 1 103 ? -4.559 9.033 -2.676 1.00 92.81 103 LEU A O 1
ATOM 834 N N . GLU A 1 104 ? -2.883 8.473 -1.296 1.00 94.69 104 GLU A N 1
ATOM 835 C CA . GLU A 1 104 ? -1.965 8.045 -2.358 1.00 94.69 104 GLU A CA 1
ATOM 836 C C . GLU A 1 104 ? -2.549 6.798 -3.044 1.00 94.69 104 GLU A C 1
ATOM 838 O O . GLU A 1 104 ? -2.799 5.779 -2.397 1.00 94.69 104 GLU A O 1
ATOM 843 N N . VAL A 1 105 ? -2.799 6.855 -4.348 1.00 95.12 105 VAL A N 1
ATOM 844 C CA . VAL A 1 105 ? -3.390 5.739 -5.105 1.00 95.12 105 VAL A CA 1
ATOM 845 C C . VAL A 1 105 ? -2.299 4.870 -5.732 1.00 95.12 105 VAL A C 1
ATOM 847 O O . VAL A 1 105 ? -2.413 3.639 -5.766 1.00 95.12 105 VAL A O 1
ATOM 850 N N . GLY A 1 106 ? -1.211 5.498 -6.166 1.00 95.94 106 GLY A N 1
ATOM 851 C CA . GLY A 1 106 ? -0.019 4.817 -6.638 1.00 95.94 106 GLY A CA 1
ATOM 852 C C . GLY A 1 106 ? 1.105 5.782 -6.988 1.00 95.94 106 GLY A C 1
ATOM 853 O O . GLY A 1 106 ? 1.005 6.995 -6.794 1.00 95.94 106 GLY A O 1
ATOM 854 N N . ASN A 1 107 ? 2.165 5.215 -7.551 1.00 96.56 107 ASN A N 1
ATOM 855 C CA . ASN A 1 107 ? 3.397 5.910 -7.893 1.00 96.56 107 ASN A CA 1
ATOM 856 C C .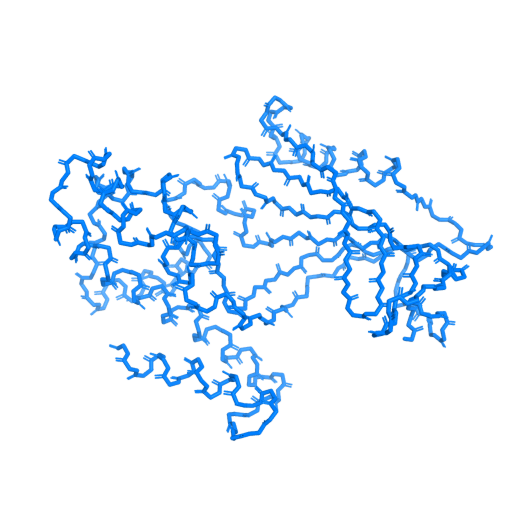 ASN A 1 107 ? 3.877 5.486 -9.289 1.00 96.56 107 ASN A C 1
ATOM 858 O O . ASN A 1 107 ? 3.831 4.303 -9.628 1.00 96.56 107 ASN A O 1
ATOM 862 N N . MET A 1 108 ? 4.328 6.445 -10.096 1.00 97.62 108 MET A N 1
ATOM 863 C CA . MET A 1 108 ? 5.007 6.237 -11.374 1.00 97.62 108 MET A CA 1
ATOM 864 C C . MET A 1 108 ? 6.497 6.540 -11.206 1.00 97.62 108 MET A C 1
ATOM 866 O O . MET A 1 108 ? 6.895 7.704 -11.154 1.00 97.62 108 MET A O 1
ATOM 870 N N . VAL A 1 109 ? 7.335 5.506 -11.150 1.00 97.62 109 VAL A N 1
ATOM 871 C CA . VAL A 1 109 ? 8.790 5.646 -11.037 1.00 97.62 109 VAL A CA 1
ATOM 872 C C . VAL A 1 109 ? 9.434 5.543 -12.414 1.00 97.62 109 VAL A C 1
ATOM 874 O O . VAL A 1 109 ? 9.214 4.595 -13.169 1.00 97.62 109 VAL A O 1
ATOM 877 N N . PHE A 1 110 ? 10.293 6.502 -12.740 1.00 97.00 110 PHE A N 1
ATOM 878 C CA . PHE A 1 110 ? 11.028 6.533 -14.000 1.00 97.00 110 PHE A CA 1
ATOM 879 C C . PHE A 1 110 ? 12.491 6.206 -13.737 1.00 97.00 110 PHE A C 1
ATOM 881 O O . PHE A 1 110 ? 13.325 7.098 -13.585 1.00 97.00 110 PHE A O 1
ATOM 888 N N . MET A 1 111 ? 12.818 4.918 -13.663 1.00 95.19 111 MET A N 1
ATOM 889 C CA . MET A 1 111 ? 14.170 4.463 -13.351 1.00 95.19 111 MET A CA 1
ATOM 890 C C . MET A 1 111 ? 15.151 4.843 -14.466 1.00 95.19 111 MET A C 1
ATOM 892 O O . MET A 1 111 ? 14.965 4.514 -15.643 1.00 95.19 111 MET A O 1
ATOM 896 N N . GLN A 1 112 ? 16.215 5.540 -14.068 1.00 93.25 112 GLN A N 1
ATOM 897 C CA . GLN A 1 112 ? 17.272 6.029 -14.963 1.00 93.25 112 GLN A CA 1
ATOM 898 C C . GLN A 1 112 ? 18.675 5.720 -14.433 1.00 93.25 112 GLN A C 1
ATOM 900 O O . GLN A 1 112 ? 19.639 5.757 -15.194 1.00 93.25 112 GLN A O 1
ATOM 905 N N . TYR A 1 113 ? 18.799 5.389 -13.149 1.00 93.44 113 TYR A N 1
ATOM 906 C CA . TYR A 1 113 ? 20.075 5.142 -12.497 1.00 93.44 113 TYR A CA 1
ATOM 907 C C . TYR A 1 113 ? 20.030 3.850 -11.693 1.00 93.44 113 TYR A C 1
ATOM 909 O O . TYR A 1 113 ? 18.995 3.460 -11.153 1.00 93.44 113 TYR A O 1
ATOM 917 N N . LYS A 1 114 ? 21.186 3.219 -11.560 1.00 91.81 114 LYS A N 1
ATOM 918 C CA . LYS A 1 114 ? 21.460 2.248 -10.511 1.00 91.81 114 LYS A CA 1
ATOM 919 C C . LYS A 1 114 ? 22.226 2.954 -9.401 1.00 91.81 114 LYS A C 1
ATOM 921 O O . LYS A 1 114 ? 23.061 3.817 -9.673 1.00 91.81 114 LYS A O 1
ATOM 926 N N . THR A 1 115 ? 21.932 2.596 -8.162 1.00 92.00 115 THR A N 1
ATOM 927 C CA . THR A 1 115 ? 22.537 3.178 -6.964 1.00 92.00 115 THR A CA 1
ATOM 928 C C . THR A 1 115 ? 23.255 2.106 -6.153 1.00 92.00 115 THR A C 1
ATOM 930 O O . THR A 1 115 ? 22.824 0.949 -6.112 1.00 92.00 115 THR A O 1
ATOM 933 N N . PHE A 1 116 ? 24.362 2.484 -5.522 1.00 90.44 116 PHE A N 1
ATOM 934 C CA . PHE A 1 116 ? 25.215 1.596 -4.738 1.00 90.44 116 PHE A CA 1
ATOM 935 C C . PHE A 1 116 ? 25.233 1.997 -3.253 1.00 90.44 116 PHE A C 1
ATOM 937 O O . PHE A 1 116 ? 24.956 3.151 -2.923 1.00 90.44 116 PHE A O 1
ATOM 944 N N . PRO A 1 117 ? 25.581 1.074 -2.329 1.00 89.56 117 PRO A N 1
ATOM 945 C CA . PRO A 1 117 ? 25.603 1.366 -0.890 1.00 89.56 117 PRO A CA 1
ATOM 946 C C . PRO A 1 117 ? 26.554 2.495 -0.467 1.00 89.56 117 PRO A C 1
ATOM 948 O O . PRO A 1 117 ? 26.384 3.061 0.606 1.00 89.56 117 PRO A O 1
ATOM 951 N N . ASP A 1 118 ? 27.555 2.818 -1.288 1.00 91.62 118 ASP A N 1
ATOM 952 C CA . ASP A 1 118 ? 28.498 3.919 -1.060 1.00 91.62 118 ASP A CA 1
ATOM 953 C C . ASP A 1 118 ? 27.962 5.290 -1.524 1.00 91.62 118 ASP A C 1
ATOM 955 O O . ASP A 1 118 ? 28.667 6.294 -1.434 1.00 91.62 118 ASP A O 1
ATOM 959 N N . GLY A 1 119 ? 26.719 5.339 -2.018 1.00 86.88 119 GLY A N 1
ATOM 960 C CA . GLY A 1 119 ? 26.069 6.542 -2.537 1.00 86.88 119 GLY A CA 1
ATOM 961 C C . GLY A 1 119 ? 26.451 6.891 -3.977 1.00 86.88 119 GLY A C 1
ATOM 962 O O . GLY A 1 119 ? 25.947 7.877 -4.519 1.00 86.88 119 GLY A O 1
ATOM 963 N N . SER A 1 120 ? 27.321 6.107 -4.622 1.00 92.31 120 SER A N 1
ATOM 964 C CA . SER A 1 120 ? 27.617 6.276 -6.042 1.00 92.31 120 SER A CA 1
ATOM 965 C C . SER A 1 120 ? 26.444 5.812 -6.915 1.00 92.31 120 SER A C 1
ATOM 967 O O . SER A 1 120 ? 25.606 5.003 -6.505 1.00 92.31 120 SER A O 1
ATOM 969 N N . ARG A 1 121 ? 26.368 6.348 -8.140 1.00 92.44 121 ARG A N 1
ATOM 970 C CA . ARG A 1 121 ? 25.324 6.008 -9.115 1.00 92.44 121 ARG A CA 1
ATOM 971 C C . ARG A 1 121 ? 25.891 5.822 -10.514 1.00 92.44 121 ARG A C 1
ATOM 973 O O . ARG A 1 121 ? 26.782 6.565 -10.924 1.00 92.44 121 ARG A O 1
ATOM 980 N N . GLU A 1 122 ? 25.323 4.878 -11.253 1.00 93.12 122 GLU A N 1
ATOM 981 C CA . GLU A 1 122 ? 25.589 4.662 -12.679 1.00 93.12 122 GLU A CA 1
ATOM 982 C C . GLU A 1 122 ? 24.301 4.837 -13.488 1.00 93.12 122 GLU A C 1
ATOM 984 O O . GLU A 1 122 ? 23.221 4.471 -13.029 1.00 93.12 122 GLU A O 1
ATOM 989 N N . GLU A 1 123 ? 24.389 5.429 -14.679 1.00 92.44 123 GLU A N 1
ATOM 990 C CA . GLU A 1 123 ? 23.232 5.541 -15.573 1.00 92.44 123 GLU A CA 1
ATOM 991 C C . GLU A 1 123 ? 22.884 4.163 -16.149 1.00 92.44 123 GLU A C 1
ATOM 993 O O . GLU A 1 123 ? 23.762 3.402 -16.570 1.00 92.44 123 GLU A O 1
ATOM 998 N N . LEU A 1 124 ? 21.595 3.824 -16.150 1.00 90.38 124 LEU A N 1
ATOM 999 C CA . LEU A 1 124 ? 21.118 2.573 -16.727 1.00 90.38 124 LEU A CA 1
ATOM 1000 C C . LEU A 1 124 ? 21.216 2.624 -18.256 1.00 90.38 124 LEU A C 1
ATOM 1002 O O . LEU A 1 124 ? 20.913 3.633 -18.889 1.00 90.38 124 LEU A O 1
ATOM 1006 N N . LYS A 1 125 ? 21.574 1.491 -18.873 1.00 88.81 125 LYS A N 1
ATOM 1007 C CA . LYS A 1 125 ? 21.614 1.350 -20.344 1.00 88.81 125 LYS A CA 1
ATOM 1008 C C . LYS A 1 125 ? 20.236 1.473 -20.998 1.00 88.81 125 LYS A C 1
ATOM 1010 O O . LYS A 1 125 ? 20.145 1.757 -22.190 1.00 88.81 125 LYS A O 1
ATOM 1015 N N . ILE A 1 126 ? 19.189 1.194 -20.229 1.00 90.75 126 ILE A N 1
ATOM 1016 C CA . ILE A 1 126 ? 17.791 1.251 -20.637 1.00 90.75 126 ILE A CA 1
ATOM 1017 C C . ILE A 1 126 ? 17.022 2.112 -19.643 1.00 90.75 126 ILE A C 1
ATOM 1019 O O . ILE A 1 126 ? 17.349 2.142 -18.457 1.00 90.75 126 ILE A O 1
ATOM 1023 N N . ARG A 1 127 ? 15.991 2.805 -20.125 1.00 92.06 127 ARG A N 1
ATOM 1024 C CA . ARG A 1 127 ? 15.075 3.563 -19.265 1.00 92.06 127 ARG A CA 1
ATOM 1025 C C . ARG A 1 127 ? 13.862 2.709 -18.969 1.00 92.06 127 ARG A C 1
ATOM 1027 O O . ARG A 1 127 ? 13.315 2.094 -19.884 1.00 92.06 127 ARG A O 1
ATOM 1034 N N . ILE A 1 128 ? 13.440 2.673 -17.715 1.00 95.12 128 ILE A N 1
ATOM 1035 C CA . ILE A 1 128 ? 12.357 1.788 -17.292 1.00 95.12 128 ILE A CA 1
ATOM 1036 C C . ILE A 1 128 ? 11.273 2.621 -16.629 1.00 95.12 128 ILE A C 1
ATOM 1038 O O . ILE A 1 128 ? 11.569 3.492 -15.813 1.00 95.12 128 ILE A O 1
ATOM 1042 N N . ILE A 1 129 ? 10.027 2.361 -17.005 1.00 97.12 129 ILE A N 1
ATOM 1043 C CA . ILE A 1 129 ? 8.868 2.806 -16.235 1.00 97.12 129 ILE A CA 1
ATOM 1044 C C . ILE A 1 129 ? 8.532 1.679 -15.270 1.00 97.12 129 ILE A C 1
ATOM 1046 O O . ILE A 1 129 ? 8.405 0.533 -15.701 1.00 97.12 129 ILE A O 1
ATOM 1050 N N . ASP A 1 130 ? 8.387 2.010 -13.995 1.00 96.44 130 ASP A N 1
ATOM 1051 C CA . ASP A 1 130 ? 7.897 1.120 -12.952 1.00 96.44 130 ASP A CA 1
ATOM 1052 C C . ASP A 1 130 ? 6.765 1.822 -12.209 1.00 96.44 130 ASP A C 1
ATOM 1054 O O . ASP A 1 130 ? 6.983 2.691 -11.368 1.00 96.44 130 ASP A O 1
ATOM 1058 N N . THR A 1 131 ? 5.532 1.511 -12.599 1.00 96.94 131 THR A N 1
ATOM 1059 C CA . THR A 1 131 ? 4.342 2.033 -11.927 1.00 96.94 131 THR A CA 1
ATOM 1060 C C . THR A 1 131 ? 3.842 1.008 -10.927 1.00 96.94 131 THR A C 1
ATOM 1062 O O . THR A 1 131 ? 3.629 -0.147 -11.295 1.00 96.94 131 THR A O 1
ATOM 1065 N N . GLY A 1 132 ? 3.598 1.440 -9.694 1.00 96.56 132 GLY A N 1
ATOM 1066 C CA . GLY A 1 132 ? 2.977 0.637 -8.647 1.00 96.56 132 GLY A CA 1
ATOM 1067 C C . GLY A 1 132 ? 1.654 1.249 -8.206 1.00 96.56 132 GLY A C 1
ATOM 1068 O O . GLY A 1 132 ? 1.619 2.392 -7.759 1.00 96.56 132 GLY A O 1
ATOM 1069 N N . ILE A 1 133 ? 0.564 0.489 -8.312 1.00 97.25 133 ILE A N 1
ATOM 1070 C CA . ILE A 1 133 ? -0.768 0.904 -7.845 1.00 97.25 133 ILE A CA 1
ATOM 1071 C C . ILE A 1 133 ? -1.215 -0.037 -6.731 1.00 97.25 133 ILE A C 1
ATOM 1073 O O . ILE A 1 133 ? -1.228 -1.254 -6.922 1.00 97.25 133 ILE A O 1
ATOM 1077 N N . GLY A 1 134 ? -1.589 0.498 -5.570 1.00 96.25 134 GLY A N 1
ATOM 1078 C CA . GLY A 1 134 ? -2.093 -0.323 -4.468 1.00 96.25 134 GLY A CA 1
ATOM 1079 C C . GLY A 1 134 ? -3.503 -0.818 -4.775 1.00 96.25 134 GLY A C 1
ATOM 1080 O O . GLY A 1 134 ? -4.454 -0.049 -4.635 1.00 96.25 134 GLY A O 1
ATOM 1081 N N . LEU A 1 135 ? -3.661 -2.088 -5.171 1.00 96.56 135 LEU A N 1
ATOM 1082 C CA . LEU A 1 135 ? -4.955 -2.635 -5.594 1.00 96.56 135 LEU A CA 1
ATOM 1083 C C . LEU A 1 135 ? -6.014 -2.443 -4.514 1.00 96.56 135 LEU A C 1
ATOM 1085 O O . LEU A 1 135 ? -7.118 -2.034 -4.833 1.00 96.56 135 LEU A O 1
ATOM 1089 N N . GLU A 1 136 ? -5.679 -2.693 -3.252 1.00 96.62 136 GLU A N 1
ATOM 1090 C CA . GLU A 1 136 ? -6.566 -2.539 -2.099 1.00 96.62 136 GLU A CA 1
ATOM 1091 C C . GLU A 1 136 ? -7.099 -1.114 -1.896 1.00 96.62 136 GLU A C 1
ATOM 1093 O O . GLU A 1 136 ? -8.209 -0.934 -1.386 1.00 96.62 136 GLU A O 1
ATOM 1098 N N . ARG A 1 137 ? -6.343 -0.095 -2.318 1.00 95.69 137 ARG A N 1
ATOM 1099 C CA . ARG A 1 137 ? -6.749 1.310 -2.191 1.00 95.69 137 ARG A CA 1
ATOM 1100 C C . ARG A 1 137 ? -7.832 1.682 -3.203 1.00 95.69 137 ARG A C 1
ATOM 1102 O O . ARG A 1 137 ? -8.677 2.512 -2.889 1.00 95.69 137 ARG A O 1
ATOM 1109 N N . ILE A 1 138 ? -7.872 1.026 -4.364 1.00 95.06 138 ILE A N 1
ATOM 1110 C CA . ILE A 1 138 ? -8.871 1.282 -5.414 1.00 95.06 138 ILE A CA 1
ATOM 1111 C C . ILE A 1 138 ? -10.304 0.984 -4.954 1.00 95.06 138 ILE A C 1
ATOM 1113 O O . ILE A 1 138 ? -11.127 1.899 -4.967 1.00 95.06 138 ILE A O 1
ATOM 1117 N N . PRO A 1 139 ? -10.662 -0.235 -4.505 1.00 94.81 139 PRO A N 1
ATOM 1118 C CA . PRO A 1 139 ? -12.014 -0.499 -4.049 1.00 94.81 139 PRO A CA 1
ATOM 1119 C C . PRO A 1 139 ? -12.334 0.297 -2.780 1.00 94.81 139 PRO A C 1
ATOM 1121 O O . PRO A 1 139 ? -13.489 0.674 -2.606 1.00 94.81 139 PRO A O 1
ATOM 1124 N N . TRP A 1 140 ? -11.355 0.615 -1.924 1.00 95.19 140 TRP A N 1
ATOM 1125 C CA . TRP A 1 140 ? -11.599 1.500 -0.785 1.00 95.19 140 TRP A CA 1
ATOM 1126 C C . TRP A 1 140 ? -12.016 2.904 -1.235 1.00 95.19 140 TRP A C 1
ATOM 1128 O O . TRP A 1 140 ? -13.058 3.386 -0.794 1.00 95.19 140 TRP A O 1
ATOM 1138 N N . LEU A 1 141 ? -11.277 3.508 -2.170 1.00 94.00 141 LEU A N 1
ATOM 1139 C CA . LEU A 1 141 ? -11.592 4.814 -2.750 1.00 94.00 141 LEU A CA 1
ATOM 1140 C C . LEU A 1 141 ? -13.002 4.846 -3.359 1.00 94.00 141 LEU A C 1
ATOM 1142 O O . LEU A 1 141 ? -13.737 5.809 -3.155 1.00 94.00 141 LEU A O 1
ATOM 1146 N N . MET A 1 142 ? -13.403 3.775 -4.050 1.00 91.44 142 MET A N 1
ATOM 1147 C CA . MET A 1 142 ? -14.718 3.685 -4.697 1.00 91.44 142 MET A CA 1
ATOM 1148 C C . MET A 1 142 ? -15.877 3.452 -3.718 1.00 91.44 142 MET A C 1
ATOM 1150 O O . MET A 1 142 ? -17.004 3.849 -4.007 1.00 91.44 142 MET A O 1
ATOM 1154 N N . ASN A 1 143 ? -15.633 2.784 -2.586 1.00 92.69 143 ASN A N 1
ATOM 1155 C CA . ASN A 1 143 ? -16.684 2.442 -1.619 1.00 92.69 143 ASN A CA 1
ATOM 1156 C C . ASN A 1 143 ? -16.776 3.430 -0.445 1.00 92.69 143 ASN A C 1
ATOM 1158 O O . ASN A 1 143 ? -17.830 3.515 0.178 1.00 92.69 143 ASN A O 1
ATOM 1162 N N . GLY A 1 144 ? -15.703 4.158 -0.124 1.00 89.81 144 GLY A N 1
ATOM 1163 C CA . GLY A 1 144 ? -15.711 5.209 0.898 1.00 89.81 144 GLY A CA 1
ATOM 1164 C C . GLY A 1 144 ? -15.978 4.725 2.328 1.00 89.81 144 GLY A C 1
ATOM 1165 O O . GLY A 1 144 ? -16.513 5.478 3.136 1.00 89.81 144 GLY A O 1
ATOM 1166 N N . THR A 1 145 ? -15.643 3.475 2.659 1.00 90.50 145 THR A N 1
ATOM 1167 C CA . THR A 1 145 ? -15.765 2.956 4.033 1.00 90.50 145 THR A CA 1
ATOM 1168 C C . THR A 1 145 ? -14.780 3.641 4.985 1.00 90.50 145 THR A C 1
ATOM 1170 O O . THR A 1 145 ? -13.748 4.152 4.555 1.00 90.50 145 THR A O 1
ATOM 1173 N N . SER A 1 146 ? -15.048 3.610 6.296 1.00 87.69 146 SER A N 1
ATOM 1174 C CA . SER A 1 146 ? -14.192 4.254 7.314 1.00 87.69 146 SER A CA 1
ATOM 1175 C C . SER A 1 146 ? -12.748 3.743 7.307 1.00 87.69 146 SER A C 1
ATOM 1177 O O . SER A 1 146 ? -11.813 4.498 7.560 1.00 87.69 146 SER A O 1
ATOM 1179 N N . THR A 1 147 ? -12.559 2.466 6.978 1.00 90.69 147 THR A N 1
ATOM 1180 C CA . THR A 1 147 ? -11.248 1.868 6.721 1.00 90.69 147 THR A CA 1
ATOM 1181 C C . THR A 1 147 ? -11.299 1.004 5.475 1.00 90.69 147 THR A C 1
ATOM 1183 O O . THR A 1 147 ? -12.357 0.499 5.087 1.00 90.69 147 THR A O 1
ATOM 1186 N N . SER A 1 148 ? -10.138 0.773 4.875 1.00 94.31 148 SER A N 1
ATOM 1187 C CA . SER A 1 148 ? -10.012 -0.110 3.719 1.00 94.31 148 SER A CA 1
ATOM 1188 C C . SER A 1 148 ? -10.336 -1.578 4.030 1.00 94.31 148 SER A C 1
ATOM 1190 O O . SER A 1 148 ? -10.824 -2.306 3.163 1.00 94.31 148 SER A O 1
ATOM 1192 N N . TYR A 1 149 ? -10.110 -2.022 5.273 1.00 94.94 149 TYR A N 1
ATOM 1193 C CA . TYR A 1 149 ? -10.217 -3.429 5.662 1.00 94.94 149 TYR A CA 1
ATOM 1194 C C . TYR A 1 149 ? -11.629 -3.987 5.475 1.00 94.94 149 TYR A C 1
ATOM 1196 O O . TYR A 1 149 ? -11.784 -5.141 5.079 1.00 94.94 149 TYR A O 1
ATOM 1204 N N . MET A 1 150 ? -12.655 -3.162 5.699 1.00 92.25 150 MET A N 1
ATOM 1205 C CA . MET A 1 150 ? -14.059 -3.553 5.529 1.00 92.25 150 MET A CA 1
ATOM 1206 C C . MET A 1 150 ? -14.383 -3.955 4.086 1.00 92.25 150 MET A C 1
ATOM 1208 O O . MET A 1 150 ? -15.224 -4.819 3.852 1.00 92.25 150 MET A O 1
ATOM 1212 N N . VAL A 1 151 ? -13.706 -3.341 3.115 1.00 95.00 151 VAL A N 1
ATOM 1213 C CA . VAL A 1 151 ? -13.917 -3.605 1.689 1.00 95.00 151 VAL A CA 1
ATOM 1214 C C . VAL A 1 151 ? -12.995 -4.721 1.219 1.00 95.00 151 VAL A C 1
ATOM 1216 O O . VAL A 1 151 ? -13.448 -5.670 0.583 1.00 95.00 151 VAL A O 1
ATOM 1219 N N . VAL A 1 152 ? -11.713 -4.646 1.576 1.00 96.69 152 VAL A N 1
ATOM 1220 C CA . VAL A 1 152 ? -10.687 -5.607 1.144 1.00 96.69 152 VAL A CA 1
ATOM 1221 C C . VAL A 1 152 ? -10.933 -7.001 1.714 1.00 96.69 152 VAL A C 1
ATOM 1223 O O . VAL A 1 152 ? -10.751 -7.998 1.018 1.00 96.69 152 VAL A O 1
ATOM 1226 N N . PHE A 1 153 ? -11.379 -7.082 2.966 1.00 96.69 153 PHE A N 1
ATOM 1227 C CA . PHE A 1 153 ? -11.600 -8.343 3.666 1.00 96.69 153 PHE A CA 1
ATOM 1228 C C . PHE A 1 153 ? -13.079 -8.654 3.864 1.00 96.69 153 PHE A C 1
ATOM 1230 O O . PHE A 1 153 ? -13.387 -9.463 4.730 1.00 96.69 153 PHE A O 1
ATOM 1237 N N . LYS A 1 154 ? -13.990 -8.057 3.081 1.00 95.00 154 LYS A N 1
ATOM 1238 C CA . LYS A 1 154 ? -15.447 -8.080 3.311 1.00 95.00 154 LYS A CA 1
ATOM 1239 C C . LYS A 1 154 ? -15.983 -9.391 3.898 1.00 95.00 154 LYS A C 1
ATOM 1241 O O . LYS A 1 154 ? -16.540 -9.387 4.987 1.00 95.00 154 LYS A O 1
ATOM 1246 N N . THR A 1 155 ? -15.758 -10.521 3.228 1.00 96.38 155 THR A N 1
ATOM 1247 C CA . THR A 1 155 ? -16.262 -11.829 3.682 1.00 96.38 155 THR A CA 1
ATOM 1248 C C . THR A 1 155 ? -15.657 -12.283 5.014 1.00 96.38 155 THR A C 1
ATOM 1250 O O . THR A 1 155 ? -16.370 -12.775 5.885 1.00 96.38 155 THR A O 1
ATOM 1253 N N . ALA A 1 156 ? -14.342 -12.133 5.188 1.00 96.44 156 ALA A N 1
ATOM 1254 C CA . ALA A 1 156 ? -13.658 -12.531 6.417 1.00 96.44 156 ALA A CA 1
ATOM 1255 C C . ALA A 1 156 ? -13.967 -11.568 7.575 1.00 96.44 156 ALA A C 1
ATOM 1257 O O . ALA A 1 156 ? -14.139 -12.009 8.709 1.00 96.44 156 ALA A O 1
ATOM 1258 N N . TYR A 1 157 ? -14.097 -10.275 7.275 1.00 95.38 157 TYR A N 1
ATOM 1259 C CA . TYR A 1 157 ? -14.549 -9.242 8.195 1.00 95.38 157 TYR A CA 1
ATOM 1260 C C . TYR A 1 157 ? -15.960 -9.548 8.700 1.00 95.38 157 TYR A C 1
ATOM 1262 O O . TYR A 1 157 ? -16.149 -9.679 9.900 1.00 95.38 157 TYR A O 1
ATOM 1270 N N . GLU A 1 158 ? -16.931 -9.768 7.809 1.00 95.12 158 GLU A N 1
ATOM 1271 C CA . GLU A 1 158 ? -18.306 -10.129 8.186 1.00 95.12 158 GLU A CA 1
ATOM 1272 C C . GLU A 1 158 ? -18.342 -11.410 9.034 1.00 95.12 158 GLU A C 1
ATOM 1274 O O . GLU A 1 158 ? -19.064 -11.480 10.029 1.00 95.12 158 GLU A O 1
ATOM 1279 N N . TYR A 1 159 ? -17.536 -12.418 8.688 1.00 96.50 159 TYR A N 1
ATOM 1280 C CA . TYR A 1 159 ? -17.426 -13.643 9.480 1.00 96.50 159 TYR A CA 1
ATOM 1281 C C . TYR A 1 159 ? -16.899 -13.383 10.900 1.00 96.50 159 TYR A C 1
ATOM 1283 O O . TYR A 1 159 ? -17.511 -13.846 11.866 1.00 96.50 159 TYR A O 1
ATOM 1291 N N . LEU A 1 160 ? -15.779 -12.664 11.042 1.00 95.50 160 LEU A N 1
ATOM 1292 C CA . LEU A 1 160 ? -15.170 -12.398 12.348 1.00 95.50 160 LEU A CA 1
ATOM 1293 C C . LEU A 1 160 ? -16.023 -11.455 13.196 1.00 95.50 160 LEU A C 1
ATOM 1295 O O . LEU A 1 160 ? -16.261 -11.770 14.359 1.00 95.50 160 LEU A O 1
ATOM 1299 N N . SER A 1 161 ? -16.546 -10.374 12.617 1.00 94.44 161 SER A N 1
ATOM 1300 C CA . SER A 1 161 ? -17.434 -9.431 13.305 1.00 94.44 161 SER A CA 1
ATOM 1301 C C . SER A 1 161 ? -18.653 -10.141 13.892 1.00 94.44 161 SER A C 1
ATOM 1303 O O . SER A 1 161 ? -18.955 -9.971 15.070 1.00 94.44 161 SER A O 1
ATOM 1305 N N . ASN A 1 162 ? -19.306 -11.016 13.117 1.00 95.56 162 ASN A N 1
ATOM 1306 C CA . ASN A 1 162 ? -20.456 -11.789 13.598 1.00 95.56 162 ASN A CA 1
ATOM 1307 C C . ASN A 1 162 ? -20.071 -12.802 14.681 1.00 95.56 162 ASN A C 1
ATOM 1309 O O . ASN A 1 162 ? -20.809 -12.994 15.641 1.00 95.56 162 ASN A O 1
ATOM 1313 N N . LYS A 1 163 ? -18.924 -13.471 14.532 1.00 96.19 163 LYS A N 1
ATOM 1314 C CA . LYS A 1 163 ? -18.468 -14.496 15.479 1.00 96.19 163 LYS A CA 1
ATOM 1315 C C . LYS A 1 163 ? -18.029 -13.915 16.821 1.00 96.19 163 LYS A C 1
ATOM 1317 O O . LYS A 1 163 ? -18.170 -14.585 17.839 1.00 96.19 163 LYS A O 1
ATOM 1322 N N . LEU A 1 164 ? -17.446 -12.721 16.801 1.00 95.44 164 LEU A N 1
ATOM 1323 C CA . LEU A 1 164 ? -16.936 -12.023 17.979 1.00 95.44 164 LEU A CA 1
ATOM 1324 C C . LEU A 1 164 ? -17.954 -11.036 18.564 1.00 95.44 164 LEU A C 1
ATOM 1326 O O . LEU A 1 164 ? -17.655 -10.403 19.570 1.00 95.44 164 LEU A O 1
ATOM 1330 N N . GLU A 1 165 ? -19.121 -10.892 17.927 1.00 95.06 165 GLU A N 1
ATOM 1331 C CA . GLU A 1 165 ? -20.138 -9.889 18.271 1.00 95.06 165 GLU A CA 1
ATOM 1332 C C . GLU A 1 165 ? -19.551 -8.462 18.315 1.00 95.06 165 GLU A C 1
ATOM 1334 O O . GLU A 1 165 ? -19.958 -7.612 19.105 1.00 95.06 165 GLU A O 1
ATOM 1339 N N . LEU A 1 166 ? -18.572 -8.197 17.442 1.00 92.00 166 LEU A N 1
ATOM 1340 C CA . LEU A 1 166 ? -17.901 -6.908 17.319 1.00 92.00 166 LEU A CA 1
ATOM 1341 C C . LEU A 1 166 ? -18.586 -6.075 16.241 1.00 92.00 166 LEU A C 1
ATOM 1343 O O . LEU A 1 166 ? -18.430 -6.325 15.045 1.00 92.00 166 LEU A O 1
ATOM 1347 N N . VAL A 1 167 ? -19.321 -5.053 16.671 1.00 85.31 167 VAL A N 1
ATOM 1348 C CA . VAL A 1 167 ? -19.932 -4.060 15.784 1.00 85.31 167 VAL A CA 1
ATOM 1349 C C . VAL A 1 167 ? -19.217 -2.727 16.000 1.00 85.31 167 VAL A C 1
ATOM 1351 O O . VAL A 1 167 ? -19.213 -2.235 17.129 1.00 85.31 167 VAL A O 1
ATOM 1354 N N . PRO A 1 168 ? -18.593 -2.134 14.964 1.00 84.56 168 PRO A N 1
ATOM 1355 C CA . PRO A 1 168 ? -17.994 -0.813 15.089 1.00 84.56 168 PRO A CA 1
ATOM 1356 C C . PRO A 1 168 ? -19.049 0.231 15.464 1.00 84.56 168 PRO A C 1
ATOM 1358 O O . PRO A 1 168 ? -20.102 0.299 14.829 1.00 84.56 168 PRO A O 1
ATOM 1361 N N . ASP A 1 169 ? -18.744 1.083 16.443 1.00 87.75 169 ASP A N 1
ATOM 1362 C CA . ASP A 1 169 ? -19.531 2.294 16.682 1.00 87.75 169 ASP A CA 1
ATOM 1363 C C . ASP A 1 169 ? -19.359 3.243 15.489 1.00 87.75 169 ASP A C 1
ATOM 1365 O O . ASP A 1 169 ? -18.308 3.862 15.305 1.00 87.75 169 ASP A O 1
ATOM 1369 N N . GLN A 1 170 ? -20.384 3.311 14.643 1.00 85.38 170 GLN A N 1
ATOM 1370 C CA . GLN A 1 170 ? -20.311 4.035 13.383 1.00 85.38 170 GLN A CA 1
ATOM 1371 C C . GLN A 1 170 ? -20.091 5.543 13.582 1.00 85.38 170 GLN A C 1
ATOM 1373 O O . GLN A 1 170 ? -19.329 6.129 12.818 1.00 85.38 170 GLN A O 1
ATOM 1378 N N . ASP A 1 171 ? -20.663 6.157 14.624 1.00 89.69 171 ASP A N 1
ATOM 1379 C CA . ASP A 1 171 ? -20.486 7.593 14.895 1.00 89.69 171 ASP A CA 1
ATOM 1380 C C . ASP A 1 171 ? -19.031 7.908 15.258 1.00 89.69 171 ASP A C 1
ATOM 1382 O O . ASP A 1 171 ? -18.442 8.867 14.749 1.00 89.69 171 ASP A O 1
ATOM 1386 N N . ILE A 1 172 ? -18.415 7.066 16.091 1.00 91.94 172 ILE A N 1
ATOM 1387 C CA . ILE A 1 172 ? -17.006 7.225 16.460 1.00 91.94 172 ILE A CA 1
ATOM 1388 C C . ILE A 1 172 ? -16.105 6.948 15.257 1.00 91.94 172 ILE A C 1
ATOM 1390 O O . ILE A 1 172 ? -15.185 7.723 15.002 1.00 91.94 172 ILE A O 1
ATOM 1394 N N . TRP A 1 173 ? -16.361 5.884 14.493 1.00 89.62 173 TRP A N 1
ATOM 1395 C CA . TRP A 1 173 ? -15.526 5.515 13.346 1.00 89.62 173 TRP A CA 1
ATOM 1396 C C . TRP A 1 173 ? -15.598 6.517 12.191 1.00 89.62 173 TRP A C 1
ATOM 1398 O O . TRP A 1 173 ? -14.574 6.756 11.551 1.00 89.62 173 TRP A O 1
ATOM 1408 N N . GLU A 1 174 ? -16.753 7.128 11.930 1.00 89.06 174 GLU A N 1
ATOM 1409 C CA . GLU A 1 174 ? -16.900 8.171 10.905 1.00 89.06 174 GLU A CA 1
ATOM 1410 C C . GLU A 1 174 ? -16.147 9.453 11.276 1.00 89.06 174 GLU A C 1
ATOM 1412 O O . GLU A 1 174 ? -15.545 10.085 10.409 1.00 89.06 174 GLU A O 1
ATOM 1417 N N . LYS A 1 175 ? -16.114 9.813 12.564 1.00 92.75 175 LYS A N 1
ATOM 1418 C CA . LYS A 1 175 ? -15.349 10.971 13.055 1.00 92.75 175 LYS A CA 1
ATOM 1419 C C . LYS A 1 175 ? -13.857 10.679 13.179 1.00 92.75 175 LYS A C 1
ATOM 1421 O O . LYS A 1 175 ? -13.041 11.560 12.939 1.00 92.75 175 LYS A O 1
ATOM 1426 N N . PHE A 1 176 ? -13.494 9.454 13.551 1.00 93.44 176 PHE A N 1
ATOM 1427 C CA . PHE A 1 176 ? -12.107 9.022 13.729 1.00 93.44 176 PHE A CA 1
ATOM 1428 C C . PHE A 1 176 ? -11.396 8.766 12.394 1.00 93.44 176 PHE A C 1
ATOM 1430 O O . PHE A 1 176 ? -10.251 9.181 12.214 1.00 93.44 176 PHE A O 1
ATOM 1437 N N . GLY A 1 177 ? -12.065 8.094 11.452 1.00 90.31 177 GLY A N 1
ATOM 1438 C CA . GLY A 1 177 ? -11.496 7.620 10.186 1.00 90.31 177 GLY A CA 1
ATOM 1439 C C . GLY A 1 177 ? -10.691 8.672 9.411 1.00 90.31 177 GLY A C 1
ATOM 1440 O O . GLY A 1 177 ? -9.534 8.390 9.089 1.00 90.31 177 GLY A O 1
ATOM 1441 N N . PRO A 1 178 ? -11.222 9.893 9.184 1.00 90.06 178 PRO A N 1
ATOM 1442 C CA . PRO A 1 178 ? -10.514 10.965 8.477 1.00 90.06 178 PRO A CA 1
ATOM 1443 C C . PRO A 1 178 ? -9.178 11.385 9.104 1.00 90.06 178 PRO A C 1
ATOM 1445 O O . PRO A 1 178 ? -8.316 11.909 8.402 1.00 90.06 178 PRO A O 1
ATOM 1448 N N . TYR A 1 179 ? -8.994 11.158 10.407 1.00 92.38 179 TYR A N 1
ATOM 1449 C CA . TYR A 1 179 ? -7.779 11.524 11.143 1.00 92.38 179 TYR A CA 1
ATOM 1450 C C . TYR A 1 179 ? -6.891 10.327 11.483 1.00 92.38 179 TYR A C 1
ATOM 1452 O O . TYR A 1 179 ? -5.760 10.511 11.928 1.00 92.38 179 TYR A O 1
ATOM 1460 N N . SER A 1 180 ? -7.370 9.101 11.254 1.00 92.50 180 SER A N 1
ATOM 1461 C CA . SER A 1 180 ? -6.643 7.867 11.576 1.00 92.50 180 SER A CA 1
ATOM 1462 C C . SER A 1 180 ? -5.259 7.798 10.926 1.00 92.50 180 SER A C 1
ATOM 1464 O O . SER A 1 180 ? -4.339 7.209 11.490 1.00 92.50 180 SER A O 1
ATOM 1466 N N . SER A 1 181 ? -5.078 8.452 9.775 1.00 90.75 181 SER A N 1
ATOM 1467 C CA . SER A 1 181 ? -3.800 8.516 9.075 1.00 90.75 181 SER A CA 1
ATOM 1468 C C . SER A 1 181 ? -2.700 9.234 9.851 1.00 90.75 181 SER A C 1
ATOM 1470 O O . SER A 1 181 ? -1.542 8.893 9.644 1.00 90.75 181 SER A O 1
ATOM 1472 N N . GLN A 1 182 ? -3.053 10.159 10.748 1.00 91.88 182 GLN A N 1
ATOM 1473 C CA . GLN A 1 182 ? -2.110 10.919 11.575 1.00 91.88 182 GLN A CA 1
ATOM 1474 C C . GLN A 1 182 ? -1.489 10.067 12.687 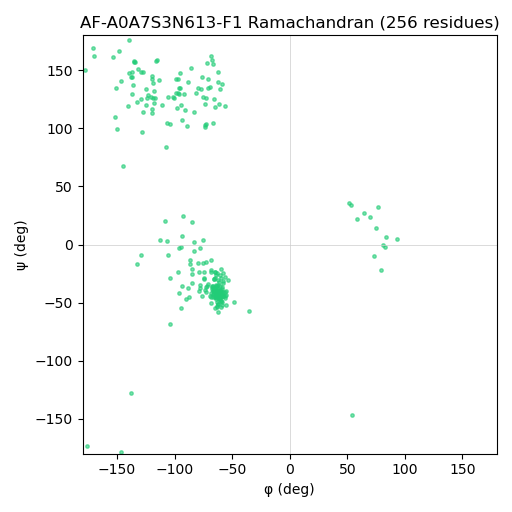1.00 91.88 182 GLN A C 1
ATOM 1476 O O . GLN A 1 182 ? -0.498 10.467 13.288 1.00 91.88 182 GLN A O 1
ATOM 1481 N N . LEU A 1 183 ? -2.065 8.894 12.970 1.00 93.06 183 LEU A N 1
ATOM 1482 C CA . LEU A 1 183 ? -1.537 7.924 13.932 1.00 93.06 183 LEU A CA 1
ATOM 1483 C C . LEU A 1 183 ? -0.482 6.997 13.318 1.00 93.06 183 LEU A C 1
ATOM 1485 O O . LEU A 1 183 ? -0.234 5.917 13.851 1.00 93.06 183 LEU A O 1
ATOM 1489 N N . ASP A 1 184 ? 0.102 7.400 12.194 1.00 92.69 184 ASP A N 1
ATOM 1490 C CA . ASP A 1 184 ? 1.261 6.729 11.634 1.00 92.69 184 ASP A CA 1
ATOM 1491 C C . ASP A 1 184 ? 2.448 6.871 12.593 1.00 92.69 184 ASP A C 1
ATOM 1493 O O . ASP A 1 184 ? 2.866 7.983 12.914 1.00 92.69 184 ASP A O 1
ATOM 1497 N N . VAL A 1 185 ? 2.963 5.752 13.098 1.00 89.06 185 VAL A N 1
ATOM 1498 C CA . VAL A 1 185 ? 4.019 5.748 14.117 1.00 89.06 185 VAL A CA 1
ATOM 1499 C C . VAL A 1 185 ? 5.358 6.251 13.590 1.00 89.06 185 VAL A C 1
ATOM 1501 O O . VAL A 1 185 ? 6.186 6.679 14.392 1.00 89.06 185 VAL A O 1
ATOM 1504 N N . ASP A 1 186 ? 5.564 6.200 12.274 1.00 86.81 186 ASP A N 1
ATOM 1505 C CA . ASP A 1 186 ? 6.803 6.638 11.638 1.00 86.81 186 ASP A CA 1
ATOM 1506 C C . ASP A 1 186 ? 6.793 8.154 11.375 1.00 86.81 186 ASP A C 1
ATOM 1508 O O . ASP A 1 186 ? 7.851 8.784 11.325 1.00 86.81 186 ASP A O 1
ATOM 1512 N N . GLU A 1 187 ? 5.605 8.755 11.245 1.00 87.31 187 GLU A N 1
ATOM 1513 C CA . GLU A 1 187 ? 5.427 10.181 10.934 1.00 87.31 187 GLU A CA 1
ATOM 1514 C C . GLU A 1 187 ? 5.012 11.019 12.154 1.00 87.31 187 GLU A C 1
ATOM 1516 O O . GLU A 1 187 ? 5.315 12.212 12.230 1.00 87.31 187 GLU A O 1
ATOM 1521 N N . ALA A 1 188 ? 4.315 10.425 13.125 1.00 88.50 188 ALA A N 1
ATOM 1522 C CA . ALA A 1 188 ? 3.817 11.142 14.290 1.00 88.50 188 ALA A CA 1
ATOM 1523 C C . ALA A 1 188 ? 4.948 11.492 15.270 1.00 88.50 188 ALA A C 1
ATOM 1525 O O . ALA A 1 188 ? 5.570 10.613 15.864 1.00 88.50 188 ALA A O 1
ATOM 1526 N N . GLU A 1 189 ? 5.139 12.789 15.541 1.00 89.62 189 GLU A N 1
ATOM 1527 C CA . GLU A 1 189 ? 6.116 13.255 16.540 1.00 89.62 189 GLU A CA 1
ATOM 1528 C C . GLU A 1 189 ? 5.840 12.698 17.949 1.00 89.62 189 GLU A C 1
ATOM 1530 O O . GLU A 1 189 ? 6.763 12.384 18.702 1.00 89.62 189 GLU A O 1
ATOM 1535 N N . ASP A 1 190 ? 4.560 12.602 18.329 1.00 93.62 190 ASP A N 1
ATOM 1536 C CA . ASP A 1 190 ? 4.118 12.074 19.620 1.00 93.62 190 ASP A CA 1
ATOM 1537 C C . ASP A 1 190 ? 2.741 11.421 19.484 1.00 93.62 190 ASP A C 1
ATOM 1539 O O . ASP A 1 190 ? 1.698 12.081 19.527 1.00 93.62 190 ASP A O 1
ATOM 1543 N N . ILE A 1 191 ? 2.742 10.092 19.381 1.00 92.38 191 ILE A N 1
ATOM 1544 C CA . ILE A 1 191 ? 1.526 9.304 19.170 1.00 92.38 191 ILE A CA 1
ATOM 1545 C C . ILE A 1 191 ? 0.472 9.524 20.265 1.00 92.38 191 ILE A C 1
ATOM 1547 O O . ILE A 1 191 ? -0.728 9.465 19.995 1.00 92.38 191 ILE A O 1
ATOM 1551 N N . ASN A 1 192 ? 0.881 9.798 21.509 1.00 93.44 192 ASN A N 1
ATOM 1552 C CA . ASN A 1 192 ? -0.062 9.992 22.610 1.00 93.44 192 ASN A CA 1
ATOM 1553 C C . ASN A 1 192 ? -0.768 11.341 22.499 1.00 93.44 192 ASN A C 1
ATOM 1555 O O . ASN A 1 192 ? -1.972 11.417 22.752 1.00 93.44 192 ASN A O 1
ATOM 1559 N N . LYS A 1 193 ? -0.042 12.385 22.087 1.00 95.56 193 LYS A N 1
ATOM 1560 C CA . LYS A 1 193 ? -0.647 13.688 21.793 1.00 95.56 193 LYS A CA 1
ATOM 1561 C C . LYS A 1 193 ? -1.563 13.613 20.584 1.00 95.56 193 LYS A C 1
ATOM 1563 O O . LYS A 1 193 ? -2.668 14.139 20.668 1.00 95.56 193 LYS A O 1
ATOM 1568 N N . THR A 1 194 ? -1.162 12.919 19.520 1.00 95.88 194 THR A N 1
ATOM 1569 C CA . THR A 1 194 ? -2.017 12.735 18.340 1.00 95.88 194 THR A CA 1
ATOM 1570 C C . THR A 1 194 ? -3.323 12.039 18.711 1.00 95.88 194 THR A C 1
ATOM 1572 O O . THR A 1 194 ? -4.402 12.494 18.345 1.00 95.88 194 THR A O 1
ATOM 1575 N N . TRP A 1 195 ? -3.259 10.983 19.525 1.00 96.06 195 TRP A N 1
ATOM 1576 C CA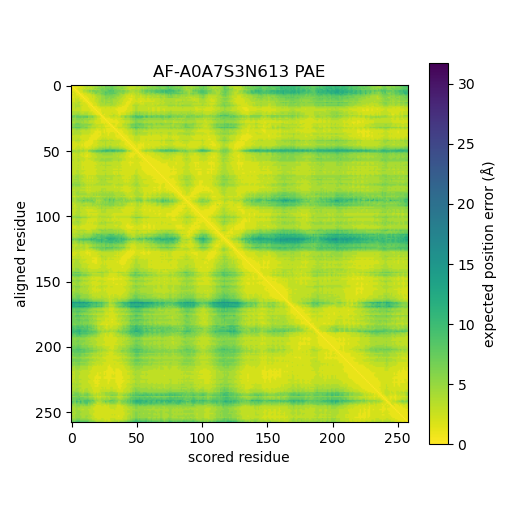 . TRP A 1 195 ? -4.453 10.327 20.057 1.00 96.06 195 TRP A CA 1
ATOM 1577 C C . TRP A 1 195 ? -5.377 11.289 20.811 1.00 96.06 195 TRP A C 1
ATOM 1579 O O . TRP A 1 195 ? -6.589 11.239 20.610 1.00 96.06 195 TRP A O 1
ATOM 1589 N N . GLN A 1 196 ? -4.820 12.149 21.668 1.00 97.38 196 GLN A N 1
ATOM 1590 C CA . GLN A 1 196 ? -5.609 13.138 22.403 1.00 97.38 196 GLN A CA 1
ATOM 1591 C C . GLN A 1 196 ? -6.252 14.160 21.457 1.00 97.38 196 GLN A C 1
ATOM 1593 O O . GLN A 1 196 ? -7.445 14.413 21.567 1.00 97.38 196 GLN A O 1
ATOM 1598 N N . GLN A 1 197 ? -5.499 14.682 20.488 1.00 96.38 197 GLN A N 1
ATOM 1599 C CA . GLN A 1 197 ? -6.011 15.625 19.489 1.00 96.38 197 GLN A CA 1
ATOM 1600 C C . GLN A 1 197 ? -7.165 15.026 18.680 1.00 96.38 197 GLN A C 1
ATOM 1602 O O . GLN A 1 197 ? -8.178 15.686 18.460 1.00 96.38 197 GLN A O 1
ATOM 1607 N N . ILE A 1 198 ? -7.043 13.763 18.268 1.00 96.00 198 ILE A N 1
ATOM 1608 C CA . ILE A 1 198 ? -8.114 13.064 17.554 1.00 96.00 198 ILE A CA 1
ATOM 1609 C C . ILE A 1 198 ? -9.328 12.864 18.463 1.00 96.00 198 ILE A C 1
ATOM 1611 O O . ILE A 1 198 ? -10.452 13.066 18.013 1.00 96.00 198 ILE A O 1
ATOM 1615 N N . ALA A 1 199 ? -9.137 12.508 19.735 1.00 96.94 199 ALA A N 1
ATOM 1616 C CA . ALA A 1 199 ? -10.246 12.373 20.679 1.00 96.94 199 ALA A CA 1
ATOM 1617 C C . ALA A 1 199 ? -11.011 13.697 20.866 1.00 96.94 199 ALA A C 1
ATOM 1619 O O . ALA A 1 199 ? -12.244 13.707 20.819 1.00 96.94 199 ALA A O 1
ATOM 1620 N N . ASP A 1 200 ? -10.285 14.814 20.964 1.00 96.88 200 ASP A N 1
ATOM 1621 C CA . ASP A 1 200 ? -10.863 16.157 21.046 1.00 96.88 200 ASP A CA 1
ATOM 1622 C C . ASP A 1 200 ? -11.674 16.499 19.777 1.00 96.88 200 ASP A C 1
ATOM 1624 O O . ASP A 1 200 ? -12.775 17.042 19.878 1.00 96.88 200 ASP A O 1
ATOM 1628 N N . LEU A 1 201 ? -11.181 16.125 18.585 1.00 95.44 201 LEU A N 1
ATOM 1629 C CA . LEU A 1 201 ? -11.884 16.299 17.301 1.00 95.44 201 LEU A CA 1
ATOM 1630 C C . LEU A 1 201 ? -13.135 15.419 17.177 1.00 95.44 201 LEU A C 1
ATOM 1632 O O . LEU A 1 201 ? -14.157 15.859 16.650 1.00 95.44 201 LEU A O 1
ATOM 1636 N N . VAL A 1 202 ? -13.073 14.185 17.679 1.00 95.44 202 VAL A N 1
ATOM 1637 C CA . VAL A 1 202 ? -14.223 13.268 17.757 1.00 95.44 202 VAL A CA 1
ATOM 1638 C C . VAL A 1 202 ? -15.259 13.777 18.773 1.00 95.44 202 VAL A C 1
ATOM 1640 O O . VAL A 1 202 ? -16.446 13.456 18.663 1.00 95.44 202 VAL A O 1
ATOM 1643 N N . GLY A 1 203 ? -14.837 14.604 19.735 1.00 95.75 203 GLY A N 1
ATOM 1644 C CA . GLY A 1 203 ? -15.684 15.159 20.789 1.00 95.75 203 GLY A CA 1
ATOM 1645 C C . GLY A 1 203 ? -15.998 14.145 21.889 1.00 95.75 203 GLY A C 1
ATOM 1646 O O . GLY A 1 203 ? -17.101 14.152 22.440 1.00 95.75 203 GLY A O 1
ATOM 1647 N N . LYS A 1 204 ? -15.060 13.235 22.171 1.00 95.69 204 LYS A N 1
ATOM 1648 C CA . LYS A 1 204 ? -15.204 12.132 23.131 1.00 95.69 204 LYS A CA 1
ATOM 1649 C C . LYS A 1 204 ? -13.965 12.024 24.014 1.00 95.69 204 LYS A C 1
ATOM 1651 O O . LYS A 1 204 ? -12.876 12.435 23.629 1.00 95.69 204 LYS A O 1
ATOM 1656 N N . GLU A 1 205 ? -14.121 11.418 25.187 1.00 97.00 205 GLU A N 1
ATOM 1657 C CA . GLU A 1 205 ? -12.985 11.126 26.062 1.00 97.00 205 GLU A CA 1
ATOM 1658 C C . GLU A 1 205 ? -12.009 10.157 25.383 1.00 97.00 205 GLU A C 1
ATOM 1660 O O . GLU A 1 205 ? -12.418 9.170 24.766 1.00 97.00 205 GLU A O 1
ATOM 1665 N N . LEU A 1 206 ? -10.702 10.385 25.546 1.00 96.88 206 LEU A N 1
ATOM 1666 C CA . LEU A 1 206 ? -9.669 9.557 24.912 1.00 96.88 206 LEU A CA 1
ATOM 1667 C C . LEU A 1 206 ? -9.823 8.067 25.252 1.00 96.88 206 LEU A C 1
ATOM 1669 O O . LEU A 1 206 ? -9.632 7.199 24.397 1.00 96.88 206 LEU A O 1
ATOM 1673 N N . ALA A 1 207 ? -10.167 7.765 26.505 1.00 96.94 207 ALA A N 1
ATOM 1674 C CA . ALA A 1 207 ? -10.390 6.394 26.949 1.00 96.94 207 ALA A CA 1
ATOM 1675 C C . ALA A 1 207 ? -11.583 5.743 26.229 1.00 96.94 207 ALA A C 1
ATOM 1677 O O . ALA A 1 207 ? -11.491 4.577 25.841 1.00 96.94 207 ALA A O 1
ATOM 1678 N N . GLU A 1 208 ? -12.662 6.499 25.999 1.00 95.56 208 GLU A N 1
ATOM 1679 C CA . GLU A 1 208 ? -13.837 6.040 25.251 1.00 95.56 208 GLU A CA 1
ATOM 1680 C C . GLU A 1 208 ? -13.443 5.721 23.807 1.00 95.56 208 GLU A C 1
ATOM 1682 O O . GLU A 1 208 ? -13.612 4.579 23.375 1.00 95.56 208 GLU A O 1
ATOM 1687 N N . VAL A 1 209 ? -12.804 6.663 23.102 1.00 95.56 209 VAL A N 1
ATOM 1688 C CA . VAL A 1 209 ? -12.344 6.456 21.717 1.00 95.56 209 VAL A CA 1
ATOM 1689 C C . VAL A 1 209 ? -11.448 5.220 21.621 1.00 95.56 209 VAL A C 1
ATOM 1691 O O . VAL A 1 209 ? -11.725 4.312 20.839 1.00 95.56 209 VAL A O 1
ATOM 1694 N N . LYS A 1 210 ? -10.410 5.113 22.459 1.00 95.50 210 LYS A N 1
ATOM 1695 C CA . LYS A 1 210 ? -9.494 3.961 22.425 1.00 95.50 210 LYS A CA 1
ATOM 1696 C C . LYS A 1 210 ? -10.204 2.634 22.686 1.00 95.50 210 LYS A C 1
ATOM 1698 O O . LYS A 1 210 ? -9.880 1.651 22.018 1.00 95.50 210 LYS A O 1
ATOM 1703 N N . SER A 1 211 ? -11.157 2.590 23.617 1.00 95.19 211 SER A N 1
ATOM 1704 C CA . SER A 1 211 ? -11.917 1.367 23.915 1.00 95.19 211 SER A CA 1
ATOM 1705 C C . SER A 1 211 ? -12.806 0.902 22.759 1.00 95.19 211 SER A C 1
ATOM 1707 O O . SER A 1 211 ? -12.988 -0.299 22.594 1.00 95.19 211 SER A O 1
ATOM 1709 N N . GLN A 1 212 ? -13.296 1.828 21.931 1.00 93.81 212 GLN A N 1
ATOM 1710 C CA . GLN A 1 212 ? -14.130 1.521 20.765 1.00 93.81 212 GLN A CA 1
ATOM 1711 C C . GLN A 1 212 ? -13.297 1.163 19.527 1.00 93.81 212 GLN A C 1
ATOM 1713 O O . GLN A 1 212 ? -13.685 0.307 18.731 1.00 93.81 212 GLN A O 1
ATOM 1718 N N . ILE A 1 213 ? -12.119 1.774 19.373 1.00 94.50 213 ILE A N 1
ATOM 1719 C CA . ILE A 1 213 ? -11.227 1.504 18.238 1.00 94.50 213 ILE A CA 1
ATOM 1720 C C . ILE A 1 213 ? -10.440 0.198 18.426 1.00 94.50 213 ILE A C 1
ATOM 1722 O O . ILE A 1 213 ? -10.278 -0.557 17.468 1.00 94.50 213 ILE A O 1
ATOM 1726 N N . SER A 1 214 ? -9.955 -0.097 19.639 1.00 94.56 214 SER A N 1
ATOM 1727 C CA . SER A 1 214 ? -8.974 -1.177 19.861 1.00 94.56 214 SER A CA 1
ATOM 1728 C C . SER A 1 214 ? -9.449 -2.576 19.439 1.00 94.56 214 SER A C 1
ATOM 1730 O O . SER A 1 214 ? -8.706 -3.211 18.693 1.00 94.56 214 SER A O 1
ATOM 1732 N N . PRO A 1 215 ? -10.658 -3.052 19.806 1.00 95.25 215 PRO A N 1
ATOM 1733 C CA . PRO A 1 215 ? -11.102 -4.399 19.426 1.00 95.25 215 PRO A CA 1
ATOM 1734 C C . PRO A 1 215 ? -11.218 -4.582 17.908 1.00 95.25 215 PRO A C 1
ATOM 1736 O O . PRO A 1 215 ? -10.853 -5.617 17.354 1.00 95.25 215 PRO A O 1
ATOM 1739 N N . ILE A 1 216 ? -11.693 -3.546 17.214 1.00 95.00 216 ILE A N 1
ATOM 1740 C CA . ILE A 1 216 ? -11.841 -3.549 15.758 1.00 95.00 216 ILE A CA 1
ATOM 1741 C C . ILE A 1 216 ? -10.467 -3.458 15.074 1.00 95.00 216 ILE A C 1
ATOM 1743 O O . ILE A 1 216 ? -10.209 -4.186 14.117 1.00 95.00 216 ILE A O 1
ATOM 1747 N N . LYS A 1 217 ? -9.557 -2.629 15.601 1.00 94.94 217 LYS A N 1
ATOM 1748 C CA . LYS A 1 217 ? -8.153 -2.547 15.167 1.00 94.94 217 LYS A CA 1
ATOM 1749 C C . LYS A 1 217 ? -7.452 -3.905 15.297 1.00 94.94 217 LYS A C 1
ATOM 1751 O O . LYS A 1 217 ? -6.779 -4.330 14.363 1.00 94.94 217 LYS A O 1
ATOM 1756 N N . ASP A 1 218 ? -7.642 -4.609 16.411 1.00 96.62 218 ASP A N 1
ATOM 1757 C CA . ASP A 1 218 ? -7.069 -5.941 16.636 1.00 96.62 218 ASP A CA 1
ATOM 1758 C C . ASP A 1 218 ? -7.648 -6.980 15.655 1.00 96.62 218 ASP A C 1
ATOM 1760 O O . ASP A 1 218 ? -6.904 -7.760 15.056 1.00 96.62 218 ASP A O 1
ATOM 1764 N N . MET A 1 219 ? -8.954 -6.931 15.373 1.00 96.75 219 MET A N 1
ATOM 1765 C CA . MET A 1 219 ? -9.566 -7.755 14.325 1.00 96.75 219 MET A CA 1
ATOM 1766 C C . MET A 1 219 ? -8.978 -7.461 12.932 1.00 96.75 219 MET A C 1
ATOM 1768 O O . MET A 1 219 ? -8.722 -8.395 12.170 1.00 96.75 219 MET A O 1
ATOM 1772 N N . TYR A 1 220 ? -8.723 -6.194 12.586 1.00 96.75 220 TYR A N 1
ATOM 1773 C CA . TYR A 1 220 ? -8.067 -5.835 11.322 1.00 96.75 220 TYR A CA 1
ATOM 1774 C C . TYR A 1 220 ? -6.647 -6.396 11.218 1.00 96.75 220 TYR A C 1
ATOM 1776 O O . TYR A 1 220 ? -6.270 -6.884 10.152 1.00 96.75 220 TYR A O 1
ATOM 1784 N N . ILE A 1 221 ? -5.886 -6.398 12.317 1.00 97.56 221 ILE A N 1
ATOM 1785 C CA . ILE A 1 221 ? -4.561 -7.033 12.372 1.00 97.56 221 ILE A CA 1
ATOM 1786 C C . ILE A 1 221 ? -4.680 -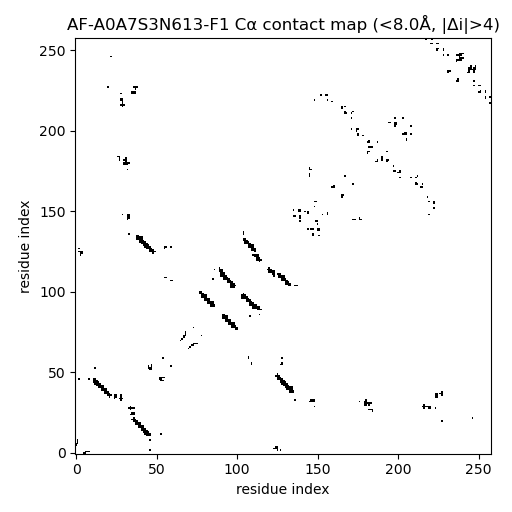8.534 12.089 1.00 97.56 221 ILE A C 1
ATOM 1788 O O . ILE A 1 221 ? -3.916 -9.065 11.283 1.00 97.56 221 ILE A O 1
ATOM 1792 N N . VAL A 1 222 ? -5.660 -9.220 12.689 1.00 97.69 222 VAL A N 1
ATOM 1793 C CA . VAL A 1 222 ? -5.906 -10.648 12.428 1.00 97.69 222 VAL A CA 1
ATOM 1794 C C . VAL A 1 222 ? -6.241 -10.889 10.955 1.00 97.69 222 VAL A C 1
ATOM 1796 O O . VAL A 1 222 ? -5.646 -11.774 10.338 1.00 97.69 222 VAL A O 1
ATOM 1799 N N . LEU A 1 223 ? -7.141 -10.101 10.362 1.00 97.56 223 LEU A N 1
ATOM 1800 C CA . LEU A 1 223 ? -7.520 -10.220 8.946 1.00 97.56 223 LEU A CA 1
ATOM 1801 C C . LEU A 1 223 ? -6.323 -10.042 8.005 1.00 97.56 223 LEU A C 1
ATOM 1803 O O . LEU A 1 223 ? -6.089 -10.872 7.125 1.00 97.56 223 LEU A O 1
ATOM 1807 N N . ASP A 1 224 ? -5.546 -8.984 8.215 1.00 98.00 224 ASP A N 1
ATOM 1808 C CA . ASP A 1 224 ? -4.383 -8.669 7.394 1.00 98.00 224 ASP A CA 1
ATOM 1809 C C . ASP A 1 224 ? -3.286 -9.734 7.521 1.00 98.00 224 ASP A C 1
ATOM 1811 O O . ASP A 1 224 ? -2.859 -10.331 6.528 1.00 98.00 224 ASP A O 1
ATOM 1815 N N . HIS A 1 225 ? -2.851 -10.020 8.748 1.00 97.88 225 HIS A N 1
ATOM 1816 C CA . HIS A 1 225 ? -1.726 -10.918 8.978 1.00 97.88 225 HIS A CA 1
ATOM 1817 C C . HIS A 1 225 ? -2.052 -12.356 8.573 1.00 97.88 225 HIS A C 1
ATOM 1819 O O . HIS A 1 225 ? -1.181 -13.045 8.044 1.00 97.88 225 HIS A O 1
ATOM 1825 N N . THR A 1 226 ? -3.291 -12.825 8.763 1.00 97.19 226 THR A N 1
ATOM 1826 C CA . THR A 1 226 ? -3.678 -14.178 8.326 1.00 97.19 226 THR A CA 1
ATOM 1827 C C . THR A 1 226 ? -3.631 -14.328 6.807 1.00 97.19 226 THR A C 1
ATOM 1829 O O . THR A 1 226 ? -3.117 -15.343 6.331 1.00 97.19 226 THR A O 1
ATOM 1832 N N . ARG A 1 227 ? -4.062 -13.317 6.035 1.00 97.56 227 ARG A N 1
ATOM 1833 C CA . ARG A 1 227 ? -3.904 -13.306 4.570 1.00 97.56 227 ARG A CA 1
ATOM 1834 C C . ARG A 1 227 ? -2.431 -13.376 4.175 1.00 97.56 227 ARG A C 1
ATOM 1836 O O . ARG A 1 227 ? -2.064 -14.219 3.360 1.00 97.56 227 ARG A O 1
ATOM 1843 N N . THR A 1 228 ? -1.584 -12.541 4.770 1.00 97.25 228 THR A N 1
ATOM 1844 C CA . THR A 1 228 ? -0.148 -12.504 4.452 1.00 97.25 228 THR A CA 1
ATOM 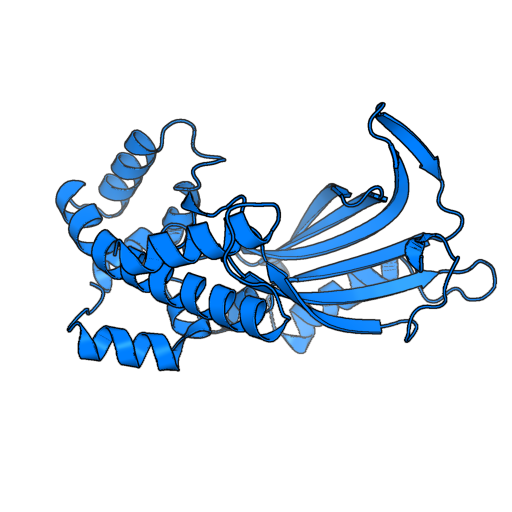1845 C C . THR A 1 228 ? 0.549 -13.812 4.809 1.00 97.25 228 THR A C 1
ATOM 1847 O O . THR A 1 228 ? 1.312 -14.344 4.002 1.00 97.25 228 THR A O 1
ATOM 1850 N N . VAL A 1 22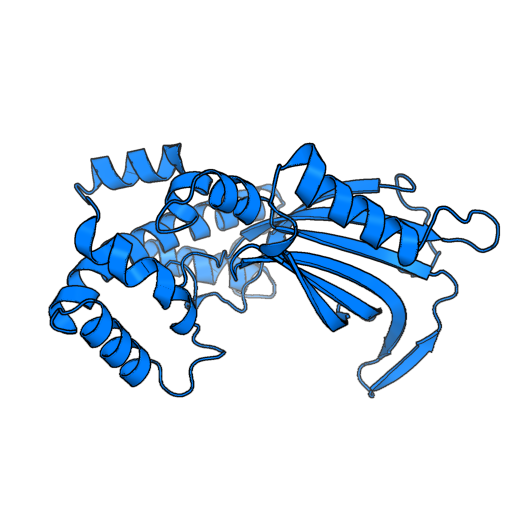9 ? 0.262 -14.389 5.980 1.00 96.88 229 VAL A N 1
ATOM 1851 C CA . VAL A 1 229 ? 0.783 -15.708 6.374 1.00 96.88 229 VAL A CA 1
ATOM 1852 C C . VAL A 1 229 ? 0.332 -16.785 5.390 1.00 96.88 229 VAL A C 1
ATOM 1854 O O . VAL A 1 229 ? 1.151 -17.593 4.964 1.00 96.88 229 VAL A O 1
ATOM 1857 N N . MET A 1 230 ? -0.943 -16.791 4.995 1.00 96.38 230 MET A N 1
ATOM 1858 C CA . MET A 1 230 ? -1.470 -17.776 4.051 1.00 96.38 230 MET A CA 1
ATOM 1859 C C . MET A 1 230 ? -0.725 -17.722 2.714 1.00 96.38 230 MET A C 1
ATOM 1861 O O . MET A 1 230 ? -0.226 -18.750 2.262 1.00 96.38 230 MET A O 1
ATOM 1865 N N . ILE A 1 231 ? -0.615 -16.537 2.105 1.00 96.62 231 ILE A N 1
ATOM 1866 C CA . ILE A 1 231 ? 0.053 -16.375 0.807 1.00 96.62 231 ILE A CA 1
ATOM 1867 C C . ILE A 1 231 ? 1.539 -16.726 0.910 1.00 96.62 231 ILE A C 1
ATOM 1869 O O . ILE A 1 231 ? 2.039 -17.516 0.117 1.00 96.62 231 ILE A O 1
ATOM 1873 N N . THR A 1 232 ? 2.237 -16.225 1.932 1.00 95.19 232 THR A N 1
ATOM 1874 C CA . THR A 1 232 ? 3.676 -16.499 2.088 1.00 95.19 232 THR A CA 1
ATOM 1875 C C . THR A 1 232 ? 3.982 -17.982 2.317 1.00 95.19 232 THR A C 1
ATOM 1877 O O . THR A 1 232 ? 4.983 -18.471 1.797 1.00 95.19 232 THR A O 1
ATOM 1880 N N . ILE A 1 233 ? 3.125 -18.718 3.037 1.00 94.88 233 ILE A N 1
ATOM 1881 C CA . ILE A 1 233 ? 3.262 -20.174 3.205 1.00 94.88 233 ILE A CA 1
ATOM 1882 C C . ILE A 1 233 ? 3.003 -20.915 1.890 1.00 94.88 233 ILE A C 1
ATOM 1884 O O . ILE A 1 233 ? 3.743 -21.848 1.576 1.00 94.88 233 ILE A O 1
ATOM 1888 N N . ILE A 1 234 ? 1.984 -20.513 1.123 1.00 96.00 234 ILE A N 1
ATOM 1889 C CA . ILE A 1 234 ? 1.684 -21.101 -0.194 1.00 96.00 234 ILE A CA 1
ATOM 1890 C C . ILE A 1 234 ? 2.868 -20.914 -1.152 1.00 96.00 234 ILE A C 1
ATOM 1892 O O . ILE A 1 234 ? 3.236 -21.857 -1.849 1.00 96.00 234 ILE A O 1
ATOM 1896 N N . ASP A 1 235 ? 3.525 -19.756 -1.099 1.00 95.19 235 ASP A N 1
ATOM 1897 C CA . ASP A 1 235 ? 4.730 -19.447 -1.879 1.00 95.19 235 ASP A CA 1
ATOM 1898 C C . ASP A 1 235 ? 6.006 -20.134 -1.338 1.00 95.19 235 ASP A C 1
ATOM 1900 O O . ASP A 1 235 ? 7.108 -19.928 -1.850 1.00 95.19 235 ASP A O 1
ATOM 1904 N N . GLY A 1 236 ? 5.881 -20.981 -0.310 1.00 93.94 236 GLY A N 1
ATOM 1905 C CA . GLY A 1 236 ? 6.954 -21.829 0.214 1.00 93.94 236 GLY A CA 1
ATOM 1906 C C . GLY A 1 236 ? 7.756 -21.234 1.374 1.00 93.94 236 GLY A C 1
ATOM 1907 O O . GLY A 1 236 ? 8.717 -21.857 1.835 1.00 93.94 236 GLY A O 1
ATOM 1908 N N . SER A 1 237 ? 7.382 -20.061 1.890 1.00 92.88 237 SER A N 1
ATOM 1909 C CA . SER A 1 237 ? 8.029 -19.460 3.060 1.00 92.88 237 SER A CA 1
ATOM 1910 C C . SER A 1 237 ? 7.464 -20.040 4.358 1.00 92.88 237 SER A C 1
ATOM 1912 O O . SER A 1 237 ? 6.307 -19.820 4.711 1.00 92.88 237 SER A O 1
ATOM 1914 N N . LEU A 1 238 ? 8.291 -20.772 5.108 1.00 91.94 238 LEU A N 1
ATOM 1915 C CA . LEU A 1 238 ? 7.889 -21.364 6.387 1.00 91.94 238 LEU A CA 1
ATOM 1916 C C . LEU A 1 238 ? 8.324 -20.500 7.588 1.00 91.94 238 LEU A C 1
ATOM 1918 O O . LEU A 1 238 ? 9.450 -19.989 7.601 1.00 91.94 238 LEU A O 1
ATOM 1922 N N . PRO A 1 239 ? 7.495 -20.391 8.650 1.00 94.31 239 PRO A N 1
ATOM 1923 C CA . PRO A 1 239 ? 7.868 -19.697 9.881 1.00 94.31 239 PRO A CA 1
ATOM 1924 C C . PRO A 1 239 ? 9.152 -20.256 10.514 1.00 94.31 239 PRO A C 1
ATOM 1926 O O . PRO A 1 239 ? 9.213 -21.397 10.977 1.00 94.31 239 PRO A O 1
ATOM 1929 N N . SER A 1 240 ? 10.185 -19.430 10.644 1.00 94.75 240 SER A N 1
ATOM 1930 C CA . SER A 1 240 ? 11.511 -19.843 11.126 1.00 94.75 240 SER A CA 1
ATOM 1931 C C . SER A 1 240 ? 12.112 -18.791 12.069 1.00 94.75 240 SER A C 1
ATOM 1933 O O . SER A 1 240 ? 11.492 -17.765 12.324 1.00 94.75 240 SER A O 1
ATOM 1935 N N . ASN A 1 241 ? 13.280 -19.065 12.654 1.00 93.50 241 ASN A N 1
ATOM 1936 C CA . ASN A 1 241 ? 14.023 -18.085 13.459 1.00 93.50 241 ASN A CA 1
ATOM 1937 C C . ASN A 1 241 ? 15.076 -17.316 12.635 1.00 93.50 241 ASN A C 1
ATOM 1939 O O . ASN A 1 241 ? 15.897 -16.614 13.217 1.00 93.50 241 ASN A O 1
ATOM 1943 N N . VAL A 1 242 ? 15.115 -17.491 11.310 1.00 89.44 242 VAL A N 1
ATOM 1944 C CA . VAL A 1 242 ? 16.185 -16.967 10.447 1.00 89.44 242 VAL A CA 1
ATOM 1945 C C . VAL A 1 242 ? 15.629 -16.385 9.148 1.00 89.44 242 VAL A C 1
ATOM 1947 O O . VAL A 1 242 ? 14.679 -16.912 8.568 1.00 89.44 242 VAL A O 1
ATOM 1950 N N . GLY A 1 243 ? 16.253 -15.311 8.661 1.00 88.50 243 GLY A N 1
ATOM 1951 C CA . GLY A 1 243 ? 15.887 -14.669 7.395 1.00 88.50 243 GLY A CA 1
ATOM 1952 C C . GLY A 1 243 ? 14.405 -14.279 7.315 1.00 88.50 243 GLY A C 1
ATOM 1953 O O . GLY A 1 243 ? 13.776 -13.965 8.326 1.00 88.50 243 GLY A O 1
ATOM 1954 N N . GLY A 1 244 ? 13.832 -14.344 6.108 1.00 87.62 244 GLY A N 1
ATOM 1955 C CA . GLY A 1 244 ? 12.429 -13.981 5.859 1.00 87.62 244 GLY A CA 1
ATOM 1956 C C . GLY A 1 244 ? 11.405 -14.815 6.642 1.00 87.62 244 GLY A C 1
ATOM 1957 O O . GLY A 1 244 ? 10.340 -14.308 6.986 1.00 87.62 244 GLY A O 1
ATOM 1958 N N . GLY A 1 245 ? 11.742 -16.054 7.021 1.00 92.50 245 GLY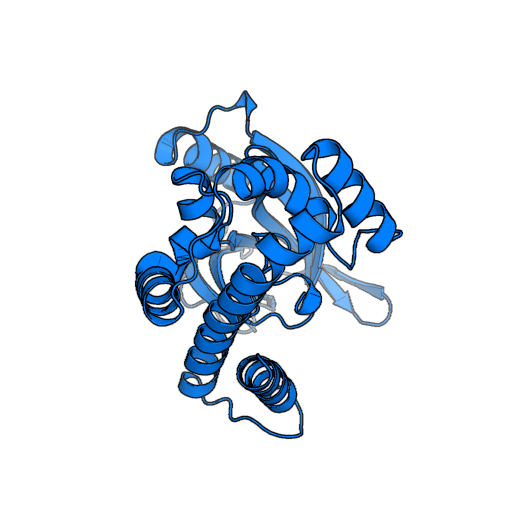 A N 1
ATOM 1959 C CA . GLY A 1 245 ? 10.875 -16.891 7.859 1.00 92.50 245 GLY A CA 1
ATOM 1960 C C . GLY A 1 245 ? 10.672 -16.331 9.274 1.00 92.50 245 GLY A C 1
ATOM 1961 O O . GLY A 1 245 ? 9.649 -16.618 9.901 1.00 92.50 245 GLY A O 1
ATOM 1962 N N . GLY A 1 246 ? 11.599 -15.496 9.762 1.00 95.06 246 GLY A N 1
ATOM 1963 C CA . GLY A 1 246 ? 11.448 -14.739 11.008 1.00 95.06 246 GLY A CA 1
ATOM 1964 C C . GLY A 1 246 ? 10.297 -13.737 10.953 1.00 95.06 246 GLY A C 1
ATOM 1965 O O . GLY A 1 246 ? 9.518 -13.648 11.902 1.00 95.06 246 GLY A O 1
ATOM 1966 N N . ASN A 1 247 ? 10.125 -13.059 9.816 1.00 94.25 247 ASN A N 1
ATOM 1967 C CA . ASN A 1 247 ? 9.037 -12.102 9.611 1.00 94.25 247 ASN A CA 1
ATOM 1968 C C . ASN A 1 247 ? 7.674 -12.805 9.598 1.00 94.25 247 ASN A C 1
ATOM 1970 O O . ASN A 1 247 ? 6.759 -12.382 10.301 1.00 94.25 247 ASN A O 1
ATOM 1974 N N . VAL A 1 248 ? 7.568 -13.937 8.888 1.00 95.19 248 VAL A N 1
ATOM 1975 C CA . VAL A 1 248 ? 6.343 -14.761 8.861 1.00 95.19 248 VAL A CA 1
ATOM 1976 C C . VAL A 1 248 ? 6.003 -15.275 10.264 1.00 95.19 248 VAL A C 1
ATOM 1978 O O . VAL A 1 248 ? 4.856 -15.194 10.703 1.00 95.19 248 VAL A O 1
ATOM 1981 N N . ARG A 1 249 ? 7.006 -15.748 11.019 1.00 96.31 249 ARG A N 1
ATOM 1982 C CA . ARG A 1 249 ? 6.832 -16.141 12.426 1.00 96.31 249 ARG A CA 1
ATOM 1983 C C . ARG A 1 249 ? 6.342 -14.978 13.289 1.00 96.31 249 ARG A C 1
ATOM 1985 O O . ARG A 1 249 ? 5.511 -15.206 14.164 1.00 96.31 249 ARG A O 1
ATOM 1992 N N . ASN A 1 250 ? 6.869 -13.774 13.083 1.00 95.56 250 ASN A N 1
ATOM 1993 C CA . ASN A 1 250 ? 6.513 -12.599 13.872 1.00 95.56 250 ASN A CA 1
ATOM 1994 C C . ASN A 1 250 ? 5.033 -12.232 13.697 1.00 95.56 250 ASN A C 1
ATOM 1996 O O . ASN A 1 250 ? 4.294 -12.199 14.681 1.00 95.56 250 ASN A O 1
ATOM 2000 N N . ILE A 1 251 ? 4.573 -12.055 12.455 1.00 96.31 251 ILE A N 1
ATOM 2001 C CA . ILE A 1 251 ? 3.168 -11.701 12.198 1.00 96.31 251 ILE A CA 1
ATOM 2002 C C . ILE A 1 251 ? 2.207 -12.814 12.638 1.00 96.31 251 ILE A C 1
ATOM 2004 O O . ILE A 1 251 ? 1.157 -12.522 13.201 1.00 96.31 251 ILE A O 1
ATOM 2008 N N . LEU A 1 252 ? 2.598 -14.089 12.510 1.00 96.62 252 LEU A N 1
ATOM 2009 C CA . LEU A 1 252 ? 1.806 -15.214 13.014 1.00 96.62 252 LEU A CA 1
ATOM 2010 C C . LEU A 1 252 ? 1.688 -15.200 14.548 1.00 96.62 252 LEU A C 1
ATOM 2012 O O . LEU A 1 252 ? 0.623 -15.476 15.092 1.00 96.62 252 LEU A O 1
ATOM 2016 N N . ARG A 1 253 ? 2.763 -14.858 15.266 1.00 97.00 253 ARG A N 1
ATOM 2017 C CA . ARG A 1 253 ? 2.720 -14.710 16.729 1.00 97.00 253 ARG A CA 1
ATOM 2018 C C . ARG A 1 253 ? 1.837 -13.550 17.167 1.00 97.00 253 ARG A C 1
ATOM 2020 O O . ARG A 1 253 ? 1.155 -13.697 18.172 1.00 97.00 253 ARG A O 1
ATOM 2027 N N . ARG A 1 254 ? 1.833 -12.437 16.427 1.00 96.00 254 ARG A N 1
ATOM 2028 C CA . ARG A 1 254 ? 0.926 -11.310 16.692 1.00 96.00 254 ARG A CA 1
ATOM 2029 C C . ARG A 1 254 ? -0.535 -11.731 16.566 1.00 96.00 254 ARG A C 1
ATOM 2031 O O . ARG A 1 254 ? -1.307 -11.421 17.458 1.00 96.00 254 ARG A O 1
ATOM 2038 N N . VAL A 1 255 ? -0.879 -12.509 15.535 1.00 96.75 255 VAL A N 1
ATOM 2039 C CA . VAL A 1 255 ? -2.235 -13.068 15.378 1.00 96.75 255 VAL A CA 1
ATOM 2040 C C . VAL A 1 255 ? -2.640 -13.914 16.583 1.00 96.75 255 VAL A C 1
ATOM 2042 O O . VAL A 1 255 ? -3.754 -13.774 17.052 1.00 96.75 255 VAL A O 1
ATOM 2045 N N . PHE A 1 256 ? -1.756 -14.776 17.097 1.00 96.25 256 PHE A N 1
ATOM 2046 C CA . PHE A 1 256 ? -2.070 -15.613 18.265 1.00 96.25 256 PHE A CA 1
ATOM 2047 C C . PHE A 1 256 ? -2.054 -14.872 19.609 1.00 96.25 256 PHE A C 1
ATOM 2049 O O . PHE A 1 256 ? -2.490 -15.438 20.610 1.00 96.25 256 PHE A O 1
ATOM 2056 N N . ALA A 1 257 ? -1.471 -13.675 19.661 1.00 95.94 257 ALA A N 1
ATOM 2057 C CA . ALA A 1 257 ? -1.424 -12.861 20.872 1.00 95.94 257 ALA A CA 1
ATOM 2058 C C . ALA A 1 257 ? -2.690 -12.010 21.061 1.00 95.94 257 ALA A C 1
ATOM 2060 O O . ALA A 1 257 ? -2.945 -11.572 22.182 1.00 95.94 257 ALA A O 1
ATOM 2061 N N . ILE A 1 258 ? -3.426 -11.773 19.972 1.00 93.94 258 ILE A N 1
ATOM 2062 C CA . ILE A 1 258 ? -4.747 -11.138 19.932 1.00 93.94 258 ILE A CA 1
ATOM 2063 C C . ILE A 1 258 ? -5.810 -12.199 20.223 1.00 93.94 258 ILE A C 1
ATOM 2065 O O . ILE A 1 258 ? -6.680 -11.927 21.078 1.00 93.94 258 ILE A O 1
#